Protein AF-A0A2V7R0U8-F1 (afdb_monomer_lite)

Structure (mmCIF, N/CA/C/O backbone):
data_AF-A0A2V7R0U8-F1
#
_entry.id   AF-A0A2V7R0U8-F1
#
loop_
_atom_site.group_PDB
_atom_site.id
_atom_site.type_symbol
_atom_site.label_atom_id
_atom_site.label_alt_id
_atom_site.label_comp_id
_atom_site.label_asym_id
_atom_site.label_entity_id
_atom_site.label_seq_id
_atom_site.pdbx_PDB_ins_code
_atom_site.Cartn_x
_atom_site.Cartn_y
_atom_site.Cartn_z
_atom_site.occupancy
_atom_site.B_iso_or_equiv
_atom_site.auth_seq_id
_atom_site.auth_comp_id
_atom_site.auth_asym_id
_atom_site.auth_atom_id
_atom_site.pdbx_PDB_model_num
ATOM 1 N N . MET A 1 1 ? -1.090 -19.327 8.241 1.00 30.98 1 MET A N 1
ATOM 2 C CA . MET A 1 1 ? 0.125 -18.702 7.674 1.00 30.98 1 MET A CA 1
ATOM 3 C C . MET A 1 1 ? 0.639 -19.449 6.446 1.00 30.98 1 MET A C 1
ATOM 5 O O . MET A 1 1 ? 0.535 -18.899 5.358 1.00 30.98 1 MET A O 1
ATOM 9 N N . THR A 1 2 ? 1.106 -20.697 6.571 1.00 25.14 2 THR A N 1
ATOM 10 C CA . THR A 1 2 ? 1.766 -21.456 5.482 1.00 25.14 2 THR A CA 1
ATOM 11 C C . THR A 1 2 ? 0.958 -21.536 4.181 1.00 25.14 2 THR A C 1
ATOM 13 O O . THR A 1 2 ? 1.490 -21.231 3.120 1.00 25.14 2 THR A O 1
ATOM 16 N N . TYR A 1 3 ? -0.343 -21.845 4.249 1.00 29.59 3 TYR A N 1
ATOM 17 C CA . TYR A 1 3 ? -1.211 -21.906 3.062 1.00 29.59 3 TYR A CA 1
ATOM 18 C C . TYR A 1 3 ? -1.404 -20.553 2.361 1.00 29.59 3 TYR A C 1
ATOM 20 O O . TYR A 1 3 ? -1.444 -20.508 1.137 1.00 29.59 3 TYR A O 1
ATOM 28 N N . ALA A 1 4 ? -1.471 -19.443 3.104 1.00 37.00 4 ALA A N 1
ATOM 29 C CA . ALA A 1 4 ? -1.579 -18.108 2.512 1.00 37.00 4 ALA A CA 1
ATOM 30 C C . ALA A 1 4 ? -0.268 -17.692 1.821 1.00 37.00 4 ALA A C 1
ATOM 32 O O . ALA A 1 4 ? -0.299 -17.120 0.735 1.00 37.00 4 ALA A O 1
ATOM 33 N N . MET A 1 5 ? 0.882 -18.038 2.410 1.00 36.94 5 MET A N 1
ATOM 34 C CA . MET A 1 5 ? 2.198 -17.842 1.789 1.00 36.94 5 MET A CA 1
ATOM 35 C C . MET A 1 5 ? 2.388 -18.717 0.543 1.00 36.94 5 MET A C 1
ATOM 37 O O . MET A 1 5 ? 2.907 -18.226 -0.455 1.00 36.94 5 MET A O 1
ATOM 41 N N . LEU A 1 6 ? 1.919 -19.970 0.564 1.00 40.88 6 LEU A N 1
ATOM 42 C CA . LEU A 1 6 ? 1.892 -20.846 -0.611 1.00 40.88 6 LEU A CA 1
ATOM 43 C C . LEU A 1 6 ? 0.976 -20.291 -1.708 1.00 40.88 6 LEU A C 1
ATOM 45 O O . LEU A 1 6 ? 1.410 -20.182 -2.845 1.00 40.88 6 LEU A O 1
ATOM 49 N N . PHE A 1 7 ? -0.249 -19.877 -1.380 1.00 49.91 7 PHE A N 1
ATOM 50 C CA . PHE A 1 7 ? -1.201 -19.313 -2.343 1.00 49.91 7 PHE A CA 1
ATOM 51 C C . PHE A 1 7 ? -0.661 -18.035 -3.007 1.00 49.91 7 PHE A C 1
ATOM 53 O O . PHE A 1 7 ? -0.657 -17.927 -4.231 1.00 49.91 7 PHE A O 1
ATOM 60 N N . VAL A 1 8 ? -0.126 -17.100 -2.211 1.00 52.47 8 VAL A N 1
ATOM 61 C CA . VAL A 1 8 ? 0.510 -15.865 -2.701 1.00 52.47 8 VAL A CA 1
ATOM 62 C C . VAL A 1 8 ? 1.766 -16.172 -3.524 1.00 52.47 8 VAL A C 1
ATOM 64 O O . VAL A 1 8 ? 1.900 -15.672 -4.638 1.00 52.47 8 VAL A O 1
ATOM 67 N N . GLY A 1 9 ? 2.670 -17.017 -3.024 1.00 46.56 9 GLY A N 1
ATOM 68 C CA . GLY A 1 9 ? 3.905 -17.372 -3.725 1.00 46.56 9 GLY A CA 1
ATOM 69 C C . GLY A 1 9 ? 3.659 -18.123 -5.037 1.00 46.56 9 GLY A C 1
ATOM 70 O O . GLY A 1 9 ? 4.335 -17.866 -6.032 1.00 46.56 9 GLY A O 1
ATOM 71 N N . LEU A 1 10 ? 2.663 -19.009 -5.075 1.00 56.88 10 LEU A N 1
ATOM 72 C CA . LEU A 1 10 ? 2.336 -19.793 -6.260 1.00 56.88 10 LEU A CA 1
ATOM 73 C C . LEU A 1 10 ? 1.603 -18.940 -7.311 1.00 56.88 10 LEU A C 1
ATOM 75 O O . LEU A 1 10 ? 2.067 -18.824 -8.445 1.00 56.88 10 LEU A O 1
ATOM 79 N N . LEU A 1 11 ? 0.489 -18.300 -6.941 1.00 59.81 11 LEU A N 1
ATOM 80 C CA . LEU A 1 11 ? -0.387 -17.614 -7.900 1.00 59.81 11 LEU A CA 1
ATOM 81 C C . LEU A 1 11 ? 0.063 -16.196 -8.260 1.00 59.81 11 LEU A C 1
ATOM 83 O O . LEU A 1 11 ? -0.248 -15.744 -9.361 1.00 59.81 11 LEU A O 1
ATOM 87 N N . LEU A 1 12 ? 0.778 -15.492 -7.375 1.00 58.84 12 LEU A N 1
ATOM 88 C CA . LEU A 1 12 ? 1.190 -14.098 -7.607 1.00 58.84 12 LEU A CA 1
ATOM 89 C C . LEU A 1 12 ? 2.675 -13.945 -7.955 1.00 58.84 12 LEU A C 1
ATOM 91 O O . LEU A 1 12 ? 3.080 -12.865 -8.374 1.00 58.84 12 LEU A O 1
ATOM 95 N N . VAL A 1 13 ? 3.483 -15.006 -7.823 1.00 58.72 13 VAL A N 1
ATOM 96 C CA . VAL A 1 13 ? 4.918 -14.969 -8.162 1.00 58.72 13 VAL A CA 1
ATOM 97 C C . VAL A 1 13 ? 5.318 -16.097 -9.115 1.00 58.72 13 VAL A C 1
ATOM 99 O O . VAL A 1 13 ? 5.877 -15.814 -10.172 1.00 58.72 13 VAL A O 1
ATOM 102 N N . PHE A 1 14 ? 5.029 -17.364 -8.799 1.00 62.75 14 PHE A N 1
ATOM 103 C CA . PHE A 1 14 ? 5.483 -18.501 -9.612 1.00 62.75 14 PHE A CA 1
ATOM 104 C C . PHE A 1 14 ? 4.810 -18.563 -10.992 1.00 62.75 14 PHE A C 1
ATOM 106 O O . PHE A 1 14 ? 5.511 -18.538 -12.005 1.00 62.75 14 PHE A O 1
ATOM 113 N N . PHE A 1 15 ? 3.474 -18.600 -11.054 1.00 68.25 15 PHE A N 1
ATOM 114 C CA . PHE A 1 15 ? 2.747 -18.657 -12.329 1.00 68.25 15 PHE A CA 1
ATOM 115 C C . PHE A 1 15 ? 2.983 -17.422 -13.220 1.00 68.25 15 PHE A C 1
ATOM 117 O O . PHE A 1 15 ? 3.365 -17.620 -14.375 1.00 68.25 15 PHE A O 1
ATOM 124 N N . PRO A 1 16 ? 2.885 -16.170 -12.720 1.00 64.44 16 PRO A N 1
ATOM 125 C CA . PRO A 1 16 ? 3.214 -14.979 -13.505 1.00 64.44 16 PRO A CA 1
ATOM 126 C C . PRO A 1 16 ? 4.628 -15.020 -14.083 1.00 64.44 16 PRO A C 1
ATOM 128 O O . PRO A 1 16 ? 4.816 -14.744 -15.265 1.00 64.44 16 PRO A O 1
ATOM 131 N N . ARG A 1 17 ? 5.623 -15.436 -13.285 1.00 65.12 17 ARG A N 1
ATOM 132 C CA . ARG A 1 17 ? 7.013 -15.555 -13.740 1.00 65.12 17 ARG A CA 1
ATOM 133 C C . ARG A 1 17 ? 7.178 -16.619 -14.823 1.00 65.12 17 ARG A C 1
ATOM 135 O O . ARG A 1 17 ? 7.917 -16.380 -15.772 1.00 65.12 17 ARG A O 1
ATOM 142 N N . ARG A 1 18 ? 6.494 -17.763 -14.707 1.00 70.38 18 ARG A N 1
ATOM 143 C CA . ARG A 1 18 ? 6.512 -18.812 -15.739 1.00 70.38 18 ARG A CA 1
ATOM 144 C C . ARG A 1 18 ? 5.882 -18.336 -17.045 1.00 70.38 18 ARG A C 1
ATOM 146 O O . ARG A 1 18 ? 6.502 -18.534 -18.081 1.00 70.38 18 ARG A O 1
ATOM 153 N N . ILE A 1 19 ? 4.740 -17.646 -16.986 1.00 69.56 19 ILE A N 1
ATOM 154 C CA . ILE A 1 19 ? 4.083 -17.044 -18.160 1.00 69.56 19 ILE A CA 1
ATOM 155 C C . ILE A 1 19 ? 5.013 -16.029 -18.838 1.00 69.56 19 ILE A C 1
ATOM 157 O O . ILE A 1 19 ? 5.171 -16.052 -20.059 1.00 69.56 19 ILE A O 1
ATOM 161 N N . LEU A 1 20 ? 5.676 -15.173 -18.054 1.00 66.50 20 LEU A N 1
ATOM 162 C CA . LEU A 1 20 ? 6.626 -14.188 -18.571 1.00 66.50 20 LEU A CA 1
ATOM 163 C C . LEU A 1 20 ? 7.820 -14.853 -19.273 1.00 66.50 20 LEU A C 1
ATOM 165 O O . LEU A 1 20 ? 8.160 -14.484 -20.393 1.00 66.50 20 LEU A O 1
ATOM 169 N N . GLN A 1 21 ? 8.401 -15.879 -18.642 1.00 66.81 21 GLN A N 1
ATOM 170 C CA . GLN A 1 21 ? 9.518 -16.655 -19.188 1.00 66.81 21 GLN A CA 1
ATOM 171 C C . GLN A 1 21 ? 9.137 -17.412 -20.468 1.00 66.81 21 GLN A C 1
ATOM 173 O O . GLN A 1 21 ? 9.918 -17.413 -21.414 1.00 66.81 21 GLN A O 1
ATOM 178 N N . SER A 1 22 ? 7.941 -18.007 -20.538 1.00 67.25 22 SER A N 1
ATOM 179 C CA . SER A 1 22 ? 7.459 -18.689 -21.750 1.00 67.25 22 SER A CA 1
ATOM 180 C C . SER A 1 22 ? 7.093 -17.739 -22.891 1.00 67.25 22 SER A C 1
ATOM 182 O O . SER A 1 22 ? 7.021 -18.171 -24.034 1.00 67.25 22 SER A O 1
ATOM 184 N N . SER A 1 23 ? 6.852 -16.458 -22.597 1.00 61.28 23 SER A N 1
ATOM 185 C CA . SER A 1 23 ? 6.443 -15.465 -23.600 1.00 61.28 23 SER A CA 1
ATOM 186 C C . SER A 1 23 ? 7.622 -14.738 -24.263 1.00 61.28 23 SER A C 1
ATOM 188 O O . SER A 1 23 ? 7.395 -13.874 -25.102 1.00 61.28 23 SER A O 1
ATOM 190 N N . GLY A 1 24 ? 8.869 -15.015 -23.857 1.00 58.47 24 GLY A N 1
ATOM 191 C CA . GLY A 1 24 ? 10.077 -14.416 -24.446 1.00 58.47 24 GLY A CA 1
ATOM 192 C C . GLY A 1 24 ? 10.230 -12.896 -24.274 1.00 58.47 24 GLY A C 1
ATOM 193 O O . GLY A 1 24 ? 11.133 -12.310 -24.865 1.00 58.47 24 GLY A O 1
A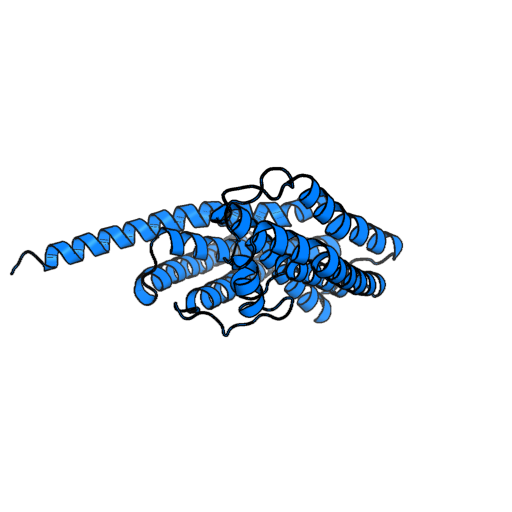TOM 194 N N . MET A 1 25 ? 9.367 -12.238 -23.491 1.00 61.16 25 MET A N 1
ATOM 195 C CA . MET A 1 25 ? 9.342 -10.776 -23.406 1.00 61.16 25 MET A CA 1
ATOM 196 C C . MET A 1 25 ? 10.471 -10.224 -22.538 1.00 61.16 25 MET A C 1
ATOM 198 O O . MET A 1 25 ? 10.615 -10.554 -21.358 1.00 61.16 25 MET A O 1
ATOM 202 N N . VAL A 1 26 ? 11.244 -9.330 -23.148 1.00 59.59 26 VAL A N 1
ATOM 203 C CA . VAL A 1 26 ? 12.288 -8.532 -22.506 1.00 59.59 26 VAL A CA 1
ATOM 204 C C . VAL A 1 26 ? 11.629 -7.306 -21.849 1.00 59.59 26 VAL A C 1
ATOM 206 O O . VAL A 1 26 ? 10.695 -6.750 -22.429 1.00 59.59 26 VAL A O 1
ATOM 209 N N . PRO A 1 27 ? 12.067 -6.864 -20.654 1.00 58.50 27 PRO A N 1
ATOM 210 C CA . PRO A 1 27 ? 11.583 -5.619 -20.055 1.00 58.50 27 PRO A CA 1
ATOM 211 C C . PRO A 1 27 ? 11.786 -4.430 -21.014 1.00 58.50 27 PRO A C 1
ATOM 213 O O . PRO A 1 27 ? 12.851 -4.348 -21.630 1.00 58.50 27 PRO A O 1
ATOM 216 N N . PRO A 1 28 ? 10.823 -3.498 -21.141 1.00 58.38 28 PRO A N 1
ATOM 217 C CA . PRO A 1 28 ? 10.948 -2.379 -22.068 1.00 58.38 28 PRO A CA 1
ATOM 218 C C . PRO A 1 28 ? 12.142 -1.487 -21.709 1.00 58.38 28 PRO A C 1
ATOM 220 O O . PRO A 1 28 ? 12.358 -1.126 -20.550 1.00 58.38 28 PRO A O 1
ATOM 223 N N . THR A 1 29 ? 12.922 -1.119 -22.726 1.00 55.09 29 THR A N 1
ATOM 224 C CA . THR A 1 29 ? 14.146 -0.310 -22.593 1.00 55.09 29 THR A CA 1
ATOM 225 C C . THR A 1 29 ? 13.870 1.172 -22.331 1.00 55.09 29 THR A C 1
ATOM 227 O O . THR A 1 29 ? 14.758 1.900 -21.892 1.00 55.09 29 THR A O 1
ATOM 230 N N . THR A 1 30 ? 12.642 1.627 -22.577 1.00 55.34 30 THR A N 1
ATOM 231 C CA . THR A 1 30 ? 12.155 2.982 -22.297 1.00 55.34 30 THR A CA 1
ATOM 232 C C . THR A 1 30 ? 10.827 2.906 -21.546 1.00 55.34 30 THR A C 1
ATOM 234 O O . THR A 1 30 ? 9.983 2.065 -21.837 1.00 55.34 30 THR A O 1
ATOM 237 N N . LEU A 1 31 ? 10.631 3.788 -20.562 1.00 60.59 31 LEU A N 1
ATOM 238 C CA . LEU A 1 31 ? 9.359 3.898 -19.845 1.00 60.59 31 LEU A CA 1
ATOM 239 C C . LEU A 1 31 ? 8.423 4.832 -20.613 1.00 60.59 31 LEU A C 1
ATOM 241 O O . LEU A 1 31 ? 8.539 6.054 -20.507 1.00 60.59 31 LEU A O 1
ATOM 245 N N . GLY A 1 32 ? 7.507 4.253 -21.383 1.00 72.06 32 GLY A N 1
ATOM 246 C CA . GLY A 1 32 ? 6.362 4.964 -21.928 1.00 72.06 32 GLY A CA 1
ATOM 247 C C . GLY A 1 32 ? 5.281 5.212 -20.871 1.00 72.06 32 GLY A C 1
ATOM 248 O O . GLY A 1 32 ? 5.401 4.874 -19.688 1.00 72.06 32 GLY A O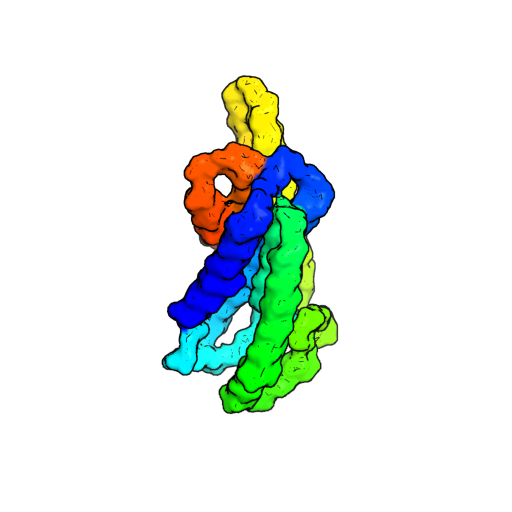 1
ATOM 249 N N . LEU A 1 33 ? 4.184 5.834 -21.309 1.00 71.31 33 LEU A N 1
ATOM 250 C CA . LEU A 1 33 ? 3.045 6.139 -20.441 1.00 71.31 33 LEU A CA 1
ATOM 251 C C . LEU A 1 33 ? 2.392 4.863 -19.877 1.00 71.31 33 LEU A C 1
ATOM 253 O O . LEU A 1 33 ? 1.946 4.858 -18.729 1.00 71.31 33 LEU A O 1
ATOM 257 N N . LEU A 1 34 ? 2.357 3.783 -20.664 1.00 70.81 34 LEU A N 1
ATOM 258 C CA . LEU A 1 34 ? 1.728 2.516 -20.290 1.00 70.81 34 LEU A CA 1
ATOM 259 C C . LEU A 1 34 ? 2.491 1.824 -19.153 1.00 70.81 34 LEU A C 1
ATOM 261 O O . LEU A 1 34 ? 1.884 1.359 -18.190 1.00 70.81 34 LEU A O 1
ATOM 265 N N . GLU A 1 35 ? 3.819 1.825 -19.233 1.00 70.44 35 GLU A N 1
ATOM 266 C CA . GLU A 1 35 ? 4.727 1.278 -18.234 1.00 70.44 35 GLU A CA 1
ATOM 267 C C . GLU A 1 35 ? 4.635 2.078 -16.934 1.00 70.44 35 GLU A C 1
ATOM 269 O O . GLU A 1 35 ? 4.515 1.491 -15.862 1.00 70.44 35 GLU A O 1
ATOM 274 N N . VAL A 1 36 ? 4.613 3.416 -17.010 1.00 64.88 36 VAL A N 1
ATOM 275 C CA . VAL A 1 36 ? 4.424 4.279 -15.831 1.00 64.88 36 VAL A CA 1
ATOM 276 C C . VAL A 1 36 ? 3.083 3.989 -15.149 1.00 64.88 36 VAL A C 1
ATOM 278 O O . VAL A 1 36 ? 3.048 3.814 -13.930 1.00 64.88 36 VAL A O 1
ATOM 281 N N . VAL A 1 37 ? 1.988 3.865 -15.905 1.00 70.38 37 VAL A N 1
ATOM 282 C CA . VAL A 1 37 ? 0.677 3.481 -15.350 1.00 70.38 37 VAL A CA 1
ATOM 283 C C . VAL A 1 37 ? 0.716 2.066 -14.759 1.00 70.38 37 VAL A C 1
ATOM 285 O O . VAL A 1 37 ? 0.191 1.853 -13.666 1.00 70.38 37 VAL A O 1
ATOM 288 N N . GLY A 1 38 ? 1.391 1.115 -15.409 1.00 68.50 38 GLY A N 1
ATOM 289 C CA . GLY A 1 38 ? 1.593 -0.241 -14.897 1.00 68.50 38 GLY A CA 1
ATOM 290 C C . GLY A 1 38 ? 2.348 -0.271 -13.563 1.00 68.50 38 GLY A C 1
ATOM 291 O O . GLY A 1 38 ? 1.921 -0.934 -12.617 1.00 68.50 38 GLY A O 1
ATOM 292 N N . VAL A 1 39 ? 3.414 0.524 -13.430 1.00 65.12 39 VAL A N 1
ATOM 293 C CA . VAL A 1 39 ? 4.146 0.715 -12.167 1.00 65.12 39 VAL A CA 1
ATOM 294 C C . VAL A 1 39 ? 3.250 1.330 -11.092 1.00 65.12 39 VAL A C 1
ATOM 296 O O . VAL A 1 39 ? 3.244 0.858 -9.953 1.00 65.12 39 VAL A O 1
ATOM 299 N N . LEU A 1 40 ? 2.452 2.345 -11.426 1.00 64.81 40 LEU A N 1
ATOM 300 C CA . LEU A 1 40 ? 1.525 2.980 -10.481 1.00 64.81 40 LEU A CA 1
ATOM 301 C C . LEU A 1 40 ? 0.409 2.024 -10.014 1.00 64.81 40 LEU A C 1
ATOM 303 O O . LEU A 1 40 ? 0.066 2.006 -8.832 1.00 64.81 40 LEU A O 1
ATOM 307 N N . LEU A 1 41 ? -0.113 1.170 -10.897 1.00 69.06 41 LEU A N 1
ATOM 308 C CA . LEU A 1 41 ? -1.095 0.141 -10.537 1.00 69.06 41 LEU A CA 1
ATOM 309 C C . LEU A 1 41 ? -0.473 -0.974 -9.687 1.00 69.06 41 LEU A C 1
ATOM 311 O O . LEU A 1 41 ? -1.039 -1.346 -8.656 1.00 69.06 41 LEU A O 1
ATOM 315 N N . GLY A 1 42 ? 0.718 -1.454 -10.057 1.00 67.50 42 GLY A N 1
ATOM 316 C CA . GLY A 1 42 ? 1.439 -2.475 -9.299 1.00 67.50 42 GLY A CA 1
ATOM 317 C C . GLY A 1 42 ? 1.821 -2.005 -7.891 1.00 67.50 42 GLY A C 1
ATOM 318 O O . GLY A 1 42 ? 1.642 -2.737 -6.912 1.00 67.50 42 GLY A O 1
ATOM 319 N N . THR A 1 43 ? 2.271 -0.751 -7.768 1.00 63.25 43 THR A N 1
ATOM 320 C CA . THR A 1 43 ? 2.576 -0.120 -6.473 1.00 63.25 43 THR A CA 1
ATOM 321 C C . THR A 1 43 ? 1.333 0.049 -5.604 1.00 63.25 43 THR A C 1
ATOM 323 O O . THR A 1 43 ? 1.350 -0.344 -4.436 1.00 63.25 43 THR A O 1
ATOM 326 N N . ALA A 1 44 ? 0.231 0.559 -6.161 1.00 63.56 44 ALA A N 1
ATOM 327 C CA . ALA A 1 44 ? -1.035 0.675 -5.442 1.00 63.56 44 ALA A CA 1
ATOM 328 C C . ALA A 1 44 ? -1.564 -0.696 -4.978 1.00 63.56 44 ALA A C 1
ATOM 330 O O . ALA A 1 44 ? -2.007 -0.839 -3.836 1.00 63.56 44 ALA A O 1
ATOM 331 N N . GLY A 1 45 ? -1.471 -1.715 -5.837 1.00 69.06 45 GLY A N 1
ATOM 332 C CA . GLY A 1 45 ? -1.946 -3.068 -5.561 1.00 69.06 45 GLY A CA 1
ATOM 333 C C . GLY A 1 45 ? -1.228 -3.744 -4.395 1.00 69.06 45 GLY A C 1
ATOM 334 O O . GLY A 1 45 ? -1.862 -4.193 -3.436 1.00 69.06 45 GLY A O 1
ATOM 335 N N . ALA A 1 46 ? 0.103 -3.770 -4.420 1.00 64.62 46 ALA A N 1
ATOM 336 C CA . ALA A 1 46 ? 0.867 -4.409 -3.353 1.00 64.62 46 ALA A CA 1
ATOM 337 C C . ALA A 1 46 ? 0.969 -3.553 -2.072 1.00 64.62 46 ALA A C 1
ATOM 339 O O . ALA A 1 46 ? 1.042 -4.120 -0.980 1.00 64.62 46 ALA A O 1
ATOM 340 N N . ALA A 1 47 ? 0.822 -2.223 -2.143 1.00 63.59 47 ALA A N 1
ATOM 341 C CA . ALA A 1 47 ? 0.597 -1.408 -0.945 1.00 63.59 47 ALA A CA 1
ATOM 342 C C . ALA A 1 47 ? -0.762 -1.704 -0.280 1.00 63.59 47 ALA A C 1
ATOM 344 O O . ALA A 1 47 ? -0.845 -1.805 0.947 1.00 63.59 47 ALA A O 1
ATOM 345 N N . LEU A 1 48 ? -1.823 -1.904 -1.073 1.00 65.62 48 LEU A N 1
ATOM 346 C CA . LEU A 1 48 ? -3.125 -2.351 -0.573 1.00 65.62 48 LEU A CA 1
ATOM 347 C C . LEU A 1 48 ? -3.023 -3.745 0.066 1.00 65.62 48 LEU A C 1
ATOM 349 O O . LEU A 1 48 ? -3.568 -3.954 1.152 1.00 65.62 48 LEU A O 1
ATOM 353 N N . ALA A 1 49 ? -2.279 -4.673 -0.544 1.00 67.31 49 ALA A N 1
ATOM 354 C CA . ALA A 1 49 ? -2.014 -5.993 0.029 1.00 67.31 49 ALA A CA 1
ATOM 355 C C . ALA A 1 49 ? -1.244 -5.905 1.363 1.00 67.31 49 ALA A C 1
ATOM 357 O O . ALA A 1 49 ? -1.663 -6.513 2.349 1.00 67.31 49 ALA A O 1
ATOM 358 N N . LEU A 1 50 ? -0.187 -5.086 1.442 1.00 63.09 50 LEU A N 1
ATOM 359 C CA . LEU A 1 50 ? 0.557 -4.841 2.681 1.00 63.09 50 LEU A CA 1
ATOM 360 C C . LEU A 1 50 ? -0.347 -4.252 3.775 1.00 63.09 50 LEU A C 1
ATOM 362 O O . LEU A 1 50 ? -0.320 -4.719 4.913 1.00 63.09 50 LEU A O 1
ATOM 366 N N . TRP A 1 51 ? -1.210 -3.287 3.442 1.00 64.44 51 TRP A N 1
ATOM 367 C CA . TRP A 1 51 ? -2.176 -2.733 4.394 1.00 64.44 51 TRP A CA 1
ATOM 368 C C . TRP A 1 51 ? -3.209 -3.780 4.846 1.00 64.44 51 TRP A C 1
ATOM 370 O O . TRP A 1 51 ? -3.565 -3.816 6.026 1.00 64.44 51 TRP A O 1
ATOM 380 N N . CYS A 1 52 ? -3.647 -4.686 3.967 1.00 67.25 52 CYS A N 1
ATOM 381 C CA . CYS A 1 52 ? -4.502 -5.816 4.345 1.00 67.25 52 CYS A CA 1
ATOM 382 C C . CYS A 1 52 ? -3.805 -6.755 5.343 1.00 67.25 52 CYS A C 1
ATOM 384 O O . CYS A 1 52 ? -4.396 -7.092 6.369 1.00 67.25 52 CYS A O 1
ATOM 386 N N . ILE A 1 53 ? -2.545 -7.123 5.082 1.00 64.75 53 ILE A N 1
ATOM 387 C CA . ILE A 1 53 ? -1.731 -7.981 5.957 1.00 64.75 53 ILE A CA 1
ATOM 388 C C . ILE A 1 53 ? -1.524 -7.312 7.322 1.00 64.75 53 ILE A C 1
ATOM 390 O O . ILE A 1 53 ? -1.816 -7.916 8.353 1.00 64.75 53 ILE A O 1
ATOM 394 N N . LEU A 1 54 ? -1.099 -6.045 7.343 1.00 59.69 54 LEU A N 1
ATOM 395 C CA . LEU A 1 54 ? -0.922 -5.276 8.579 1.00 59.69 54 LEU A CA 1
ATOM 396 C C . LEU A 1 54 ? -2.237 -5.131 9.355 1.00 59.69 54 LEU A C 1
ATOM 398 O O . LEU A 1 54 ? -2.232 -5.221 10.578 1.00 59.69 54 LEU A O 1
ATOM 402 N N . THR A 1 55 ? -3.371 -4.960 8.671 1.00 62.56 55 THR A N 1
ATOM 403 C CA . THR A 1 55 ? -4.690 -4.913 9.323 1.00 62.56 55 THR A CA 1
ATOM 404 C C . THR A 1 55 ? -5.013 -6.243 10.004 1.00 62.56 55 THR A C 1
ATOM 406 O O . THR A 1 55 ? -5.403 -6.242 11.170 1.00 62.56 55 THR A O 1
ATOM 409 N N . PHE A 1 56 ? -4.798 -7.377 9.329 1.00 63.53 56 PHE A N 1
ATOM 410 C CA . PHE A 1 56 ? -4.989 -8.699 9.931 1.00 63.53 56 PHE A CA 1
ATOM 411 C C . PHE A 1 56 ? -4.074 -8.927 11.141 1.00 63.53 56 PHE A C 1
ATOM 413 O O . PHE A 1 56 ? -4.560 -9.329 12.195 1.00 63.53 56 PHE A O 1
ATOM 420 N N . VAL A 1 57 ? -2.781 -8.606 11.031 1.00 58.16 57 VAL A N 1
ATOM 421 C CA . VAL A 1 57 ? -1.804 -8.787 12.121 1.00 58.16 57 VAL A CA 1
ATOM 422 C C . VAL A 1 57 ? -2.106 -7.881 13.323 1.00 58.16 57 VAL A C 1
ATOM 424 O O . VAL A 1 57 ? -2.080 -8.338 14.464 1.00 58.16 57 VAL A O 1
ATOM 427 N N . LEU A 1 58 ? -2.416 -6.600 13.093 1.00 54.34 58 LEU A N 1
ATOM 428 C CA . LEU A 1 58 ? -2.568 -5.602 14.161 1.00 54.34 58 LEU A CA 1
ATOM 429 C C . LEU A 1 58 ? -3.964 -5.583 14.804 1.00 54.34 58 LEU A C 1
ATOM 431 O O . LEU A 1 58 ? -4.089 -5.164 15.956 1.00 54.34 58 LEU A O 1
ATOM 435 N N . VAL A 1 59 ? -5.009 -5.999 14.078 1.00 57.72 59 VAL A N 1
ATOM 436 C CA . VAL A 1 59 ? -6.406 -5.971 14.555 1.00 57.72 59 VAL A CA 1
ATOM 437 C C . VAL A 1 59 ? -6.938 -7.370 14.874 1.00 57.72 59 VAL A C 1
ATOM 439 O O . VAL A 1 59 ? -7.715 -7.513 15.816 1.00 57.72 59 VAL A O 1
ATOM 442 N N . GLY A 1 60 ? -6.516 -8.403 14.137 1.00 52.06 60 GLY A N 1
ATOM 443 C CA . GLY A 1 60 ? -7.092 -9.750 14.222 1.00 52.06 60 GLY A CA 1
ATOM 444 C C . GLY A 1 60 ? -6.772 -10.525 15.503 1.00 52.06 60 GLY A C 1
ATOM 445 O O . GLY A 1 60 ? -7.566 -11.377 15.890 1.00 52.06 60 GLY A O 1
ATOM 446 N N . LYS A 1 61 ? -5.647 -10.229 16.179 1.00 46.03 61 LYS A N 1
ATOM 447 C CA . LYS A 1 61 ? -5.164 -10.959 17.377 1.00 46.03 61 LYS A CA 1
ATOM 448 C C . LYS A 1 61 ? -5.163 -12.500 17.217 1.00 46.03 61 LYS A C 1
ATOM 450 O O . LYS A 1 61 ? -5.433 -13.219 18.172 1.00 46.03 61 LYS A O 1
ATOM 455 N N . GLY A 1 62 ? -4.862 -12.983 16.013 1.00 44.25 62 GLY A N 1
ATOM 456 C CA . GLY A 1 62 ? -4.837 -14.395 15.614 1.00 44.25 62 GLY A CA 1
ATOM 457 C C . GLY A 1 62 ? -4.342 -14.508 14.169 1.00 44.25 62 GLY A C 1
ATOM 458 O O . GLY A 1 62 ? -4.326 -13.503 13.449 1.00 44.25 62 GLY A O 1
ATOM 459 N N . THR A 1 63 ? -3.882 -15.685 13.739 1.00 38.12 63 THR A N 1
ATOM 460 C CA . THR A 1 63 ? -3.267 -15.845 12.401 1.00 38.12 63 THR A CA 1
ATOM 461 C C . THR A 1 63 ? -4.223 -16.432 11.355 1.00 38.12 63 THR A C 1
ATOM 463 O O . THR A 1 63 ? -5.121 -17.188 11.702 1.00 38.12 63 THR A O 1
ATOM 466 N N . PRO A 1 64 ? -4.029 -16.157 10.045 1.00 39.56 64 PRO A N 1
ATOM 467 C CA . PRO A 1 64 ? -4.820 -16.761 8.970 1.00 39.56 64 PRO A CA 1
ATOM 468 C C . PRO A 1 64 ? -4.386 -18.219 8.740 1.00 39.56 64 PRO A C 1
ATOM 470 O O . PRO A 1 64 ? -3.674 -18.550 7.785 1.00 39.56 64 PRO A O 1
ATOM 473 N N . ALA A 1 65 ? -4.728 -19.094 9.680 1.00 35.53 65 ALA A N 1
ATOM 474 C CA . ALA A 1 65 ? -4.603 -20.541 9.590 1.00 35.53 65 ALA A CA 1
ATOM 475 C C . ALA A 1 65 ? -5.979 -21.168 9.886 1.00 35.53 65 ALA A C 1
ATOM 477 O O . ALA A 1 65 ? -6.661 -20.676 10.781 1.00 35.53 65 ALA A O 1
ATOM 478 N N . PRO A 1 66 ? -6.377 -22.267 9.214 1.00 41.47 66 PRO A N 1
ATOM 479 C CA . PRO A 1 66 ? -7.654 -22.947 9.484 1.00 41.47 66 PRO A CA 1
ATOM 480 C C . PRO A 1 66 ? -7.839 -23.455 10.927 1.00 41.47 66 PRO A C 1
ATOM 482 O O . PRO A 1 66 ? -8.928 -23.886 11.284 1.00 41.47 66 PRO A O 1
ATOM 485 N N . PHE A 1 67 ? -6.776 -23.421 11.736 1.00 43.06 67 PHE A N 1
ATOM 486 C CA . PHE A 1 67 ? -6.669 -24.055 13.051 1.00 43.06 67 PHE A CA 1
ATOM 487 C C . PHE A 1 67 ? -6.581 -23.051 14.219 1.00 43.06 67 PHE A C 1
ATOM 489 O O . PHE A 1 67 ? -6.446 -23.468 15.363 1.00 43.06 67 PHE A O 1
ATOM 496 N N . ASP A 1 68 ? -6.662 -21.743 13.948 1.00 38.53 68 ASP A N 1
ATOM 497 C CA . ASP A 1 68 ? -6.766 -20.682 14.966 1.00 38.53 68 ASP A CA 1
ATOM 498 C C . ASP A 1 68 ? -7.797 -19.632 14.501 1.00 38.53 68 ASP A C 1
ATOM 500 O O . ASP A 1 68 ? -7.432 -18.589 13.949 1.00 38.53 68 ASP A O 1
ATOM 504 N N . PRO A 1 69 ? -9.109 -19.937 14.593 1.00 39.88 69 PRO A N 1
ATOM 505 C CA . PRO A 1 69 ? -10.151 -19.082 14.036 1.00 39.88 69 PRO A CA 1
ATOM 506 C C . PRO A 1 69 ? -10.176 -17.710 14.737 1.00 39.88 69 PRO A C 1
ATOM 508 O O . PRO A 1 69 ? -10.266 -17.641 15.969 1.00 39.88 69 PRO A O 1
ATOM 511 N N . PRO A 1 70 ? -10.137 -16.590 13.986 1.00 39.69 70 PRO A N 1
ATOM 512 C CA . PRO A 1 70 ? -10.062 -15.263 14.582 1.00 39.69 70 PRO A CA 1
ATOM 513 C C . PRO A 1 70 ? -11.326 -14.964 15.392 1.00 39.69 70 PRO A C 1
ATOM 515 O O . PRO A 1 70 ? -12.430 -14.912 14.855 1.00 39.69 70 PRO A O 1
ATOM 518 N N . ARG A 1 71 ? -11.160 -14.695 16.694 1.00 49.00 71 ARG A N 1
ATOM 519 C CA . ARG A 1 71 ? -12.269 -14.487 17.650 1.00 49.00 71 ARG A CA 1
ATOM 520 C C . ARG A 1 71 ? -13.153 -13.255 17.366 1.00 49.00 71 ARG A C 1
ATOM 522 O O . ARG A 1 71 ? -14.065 -12.985 18.145 1.00 49.00 71 ARG A O 1
ATOM 529 N N . ARG A 1 72 ? -12.868 -12.467 16.318 1.00 53.69 72 ARG A N 1
ATOM 530 C CA . ARG A 1 72 ? -13.664 -11.316 15.847 1.00 53.69 72 ARG A CA 1
ATOM 531 C C . ARG A 1 72 ? -13.526 -11.138 14.333 1.00 53.69 72 ARG A C 1
ATOM 533 O O . ARG A 1 72 ? -12.422 -11.233 13.799 1.00 53.69 72 ARG A O 1
ATOM 540 N N . LEU A 1 73 ? -14.626 -10.781 13.672 1.00 60.94 73 LEU A N 1
ATOM 541 C CA . LEU A 1 73 ? -14.645 -10.378 12.265 1.00 60.94 73 LEU A CA 1
ATOM 542 C C . LEU A 1 73 ? -13.812 -9.095 12.054 1.00 60.94 73 LEU A C 1
ATOM 544 O O . LEU A 1 73 ? -14.039 -8.080 12.717 1.00 60.94 73 LEU A O 1
ATOM 548 N N . VAL A 1 74 ? -12.846 -9.119 11.129 1.00 59.91 74 VAL A N 1
ATOM 549 C CA . VAL A 1 74 ? -11.908 -8.001 10.902 1.00 59.91 74 VAL A CA 1
ATOM 550 C C . VAL A 1 74 ? -12.530 -6.932 9.992 1.00 59.91 74 VAL A C 1
ATOM 552 O O . VAL A 1 74 ? -12.230 -6.834 8.807 1.00 59.91 74 VAL A O 1
ATOM 555 N N . VAL A 1 75 ? -13.387 -6.080 10.562 1.00 65.00 75 VAL A N 1
ATOM 556 C CA . VAL A 1 75 ? -14.021 -4.937 9.867 1.00 65.00 75 VAL A CA 1
ATOM 557 C C . VAL A 1 75 ? -13.185 -3.657 10.045 1.00 65.00 75 VAL A C 1
ATOM 559 O O . VAL A 1 75 ? -13.638 -2.641 10.568 1.00 65.00 75 VAL A O 1
ATOM 562 N N . ALA A 1 76 ? -11.908 -3.711 9.660 1.00 63.28 76 ALA A N 1
ATOM 563 C CA . ALA A 1 76 ? -10.942 -2.625 9.864 1.00 63.28 76 ALA A CA 1
ATOM 564 C C . ALA A 1 76 ? -10.086 -2.355 8.616 1.00 63.28 76 ALA A C 1
ATOM 566 O O . ALA A 1 76 ? -10.091 -3.127 7.660 1.00 63.28 76 ALA A O 1
ATOM 567 N N . GLY A 1 77 ? -9.336 -1.245 8.610 1.00 67.88 77 GLY A N 1
ATOM 568 C CA . GLY A 1 77 ? -8.404 -0.930 7.520 1.00 67.88 77 GLY A CA 1
ATOM 569 C C . GLY A 1 77 ? -9.110 -0.851 6.154 1.00 67.88 77 GLY A C 1
ATOM 570 O O . GLY A 1 77 ? -10.094 -0.113 6.043 1.00 67.88 77 GLY A O 1
ATOM 571 N N . PRO A 1 78 ? -8.648 -1.582 5.122 1.00 70.44 78 PRO A N 1
ATOM 572 C CA . PRO A 1 78 ? -9.326 -1.666 3.824 1.00 70.44 78 PRO A CA 1
ATOM 573 C C . PRO A 1 78 ? -10.680 -2.399 3.856 1.00 70.44 78 PRO A C 1
ATOM 575 O O . PRO A 1 78 ? -11.579 -2.051 3.089 1.00 70.44 78 PRO A O 1
ATOM 578 N N . TYR A 1 79 ? -10.862 -3.358 4.774 1.00 73.56 79 TYR A N 1
ATOM 579 C CA . TYR A 1 79 ? -12.046 -4.232 4.846 1.00 73.56 79 TYR A CA 1
ATOM 580 C C . TYR A 1 79 ? -13.350 -3.489 5.177 1.00 73.56 79 TYR A C 1
ATOM 582 O O . TYR A 1 79 ? -14.436 -4.014 4.945 1.00 73.56 79 TYR A O 1
ATOM 590 N N . ARG A 1 80 ? -13.279 -2.247 5.674 1.00 71.06 80 ARG A N 1
ATOM 591 C CA . ARG A 1 80 ? -14.463 -1.389 5.889 1.00 71.06 80 ARG A CA 1
ATOM 592 C C . ARG A 1 80 ? -15.072 -0.825 4.599 1.00 71.06 80 ARG A C 1
ATOM 594 O O . ARG A 1 80 ? -16.199 -0.351 4.632 1.00 71.06 80 ARG A O 1
ATOM 601 N N . TYR A 1 81 ? -14.326 -0.821 3.491 1.00 69.38 81 TYR A N 1
ATOM 602 C CA . TYR A 1 81 ? -14.765 -0.229 2.219 1.00 69.38 81 TYR A CA 1
ATOM 603 C C . TYR A 1 81 ? -15.198 -1.279 1.202 1.00 69.38 81 TYR A C 1
ATOM 605 O O . TYR A 1 81 ? -16.135 -1.062 0.437 1.00 69.38 81 TYR A O 1
ATOM 613 N N . VAL A 1 82 ? -14.514 -2.418 1.188 1.00 80.50 82 VAL A N 1
ATOM 614 C CA . VAL A 1 82 ? -14.769 -3.548 0.298 1.00 80.50 82 VAL A CA 1
ATOM 615 C C . VAL A 1 82 ? -14.445 -4.828 1.057 1.00 80.50 82 VAL A C 1
ATOM 617 O O . VAL A 1 82 ? -13.539 -4.819 1.887 1.00 80.50 82 VAL A O 1
ATOM 620 N N . ARG A 1 83 ? -15.175 -5.919 0.808 1.00 86.00 83 ARG A N 1
ATOM 621 C CA . ARG A 1 83 ? -14.976 -7.175 1.554 1.00 86.00 83 ARG A CA 1
ATOM 622 C C . ARG A 1 83 ? -13.718 -7.942 1.137 1.00 86.00 83 ARG A C 1
ATOM 624 O O . ARG A 1 83 ? -13.132 -8.623 1.965 1.00 86.00 83 ARG A O 1
ATOM 631 N N . ASN A 1 84 ? -13.261 -7.755 -0.106 1.00 85.44 84 ASN A N 1
ATOM 632 C CA . ASN A 1 84 ? -12.157 -8.511 -0.717 1.00 85.44 84 ASN A CA 1
ATOM 633 C C . ASN A 1 84 ? -10.947 -7.644 -1.163 1.00 85.44 84 ASN A C 1
ATOM 635 O O . ASN A 1 84 ? -10.459 -7.795 -2.286 1.00 85.44 84 ASN A O 1
ATOM 639 N N . PRO A 1 85 ? -10.428 -6.721 -0.325 1.00 80.62 85 PRO A N 1
ATOM 640 C CA . PRO A 1 85 ? -9.392 -5.758 -0.712 1.00 80.62 85 PRO A CA 1
ATOM 641 C C . PRO A 1 85 ? -8.046 -6.414 -1.048 1.00 80.62 85 PRO A C 1
ATOM 643 O O . PRO A 1 85 ? -7.316 -5.902 -1.891 1.00 80.62 85 PRO A O 1
ATOM 646 N N . MET A 1 86 ? -7.719 -7.556 -0.433 1.00 78.75 86 MET A N 1
ATOM 647 C CA . MET A 1 86 ? -6.464 -8.269 -0.692 1.00 78.75 86 MET A CA 1
ATOM 648 C C . MET A 1 86 ? -6.414 -8.849 -2.112 1.00 78.75 86 MET A C 1
ATOM 650 O O . MET A 1 86 ? -5.406 -8.696 -2.797 1.00 78.75 86 MET A O 1
ATOM 654 N N . TYR A 1 87 ? -7.516 -9.442 -2.585 1.00 84.00 87 TYR A N 1
ATOM 655 C CA . TYR A 1 87 ? -7.639 -9.945 -3.956 1.00 84.00 87 TYR A CA 1
ATOM 656 C C . TYR A 1 87 ? -7.610 -8.806 -4.989 1.00 84.00 87 TYR A C 1
ATOM 658 O O . TYR A 1 87 ? -7.006 -8.953 -6.047 1.00 84.00 87 TYR A O 1
ATOM 666 N N . ILE A 1 88 ? -8.188 -7.642 -4.661 1.00 81.88 88 ILE A N 1
ATOM 667 C CA . ILE A 1 88 ? -8.087 -6.427 -5.489 1.00 81.88 88 ILE A CA 1
ATOM 668 C C . ILE A 1 88 ? -6.631 -5.950 -5.564 1.00 81.88 88 ILE A C 1
ATOM 670 O O . ILE A 1 88 ? -6.139 -5.669 -6.653 1.00 81.88 88 ILE A O 1
ATOM 674 N N . GLY A 1 89 ? -5.915 -5.915 -4.435 1.00 77.50 89 GLY A N 1
ATOM 675 C CA . GLY A 1 89 ? -4.491 -5.571 -4.400 1.00 77.50 89 GLY A CA 1
ATOM 676 C C . GLY A 1 89 ? -3.625 -6.521 -5.233 1.00 77.50 89 GLY A C 1
ATOM 677 O O . GLY A 1 89 ? -2.772 -6.076 -5.998 1.00 77.50 89 GLY A O 1
ATOM 678 N N . ALA A 1 90 ? -3.901 -7.823 -5.154 1.00 77.31 90 ALA A N 1
ATOM 679 C CA . ALA A 1 90 ? -3.258 -8.843 -5.976 1.00 77.31 90 ALA A CA 1
ATOM 680 C C . ALA A 1 90 ? -3.548 -8.664 -7.480 1.00 77.31 90 ALA A C 1
ATOM 682 O O . ALA A 1 90 ? -2.619 -8.676 -8.285 1.00 77.31 90 ALA A O 1
ATOM 683 N N . GLY A 1 91 ? -4.810 -8.431 -7.855 1.00 85.00 91 GLY A N 1
ATOM 684 C CA . GLY A 1 91 ? -5.212 -8.178 -9.242 1.00 85.00 91 GLY A CA 1
ATOM 685 C C . GLY A 1 91 ? -4.577 -6.913 -9.826 1.00 85.00 91 GLY A C 1
ATOM 686 O O . GLY A 1 91 ? -4.080 -6.947 -10.946 1.00 85.00 91 GLY A O 1
ATOM 687 N N . LEU A 1 92 ? -4.509 -5.825 -9.049 1.00 80.75 92 LEU A N 1
ATOM 688 C CA . LEU A 1 92 ? -3.792 -4.595 -9.415 1.00 80.75 92 LEU A CA 1
ATOM 689 C C . LEU A 1 92 ? -2.281 -4.831 -9.576 1.00 80.75 92 LEU A C 1
ATOM 691 O O . LEU A 1 92 ? -1.677 -4.303 -10.506 1.00 80.75 92 LEU A O 1
ATOM 695 N N . GLY A 1 93 ? -1.684 -5.665 -8.717 1.00 77.31 93 GLY A N 1
ATOM 696 C CA . GLY A 1 93 ? -0.297 -6.122 -8.837 1.00 77.31 93 GLY A CA 1
ATOM 697 C C . GLY A 1 93 ? -0.024 -6.834 -10.164 1.00 77.31 93 GLY A C 1
ATOM 698 O O . GLY A 1 93 ? 0.895 -6.462 -10.894 1.00 77.31 93 GLY A O 1
ATOM 699 N N . LEU A 1 94 ? -0.856 -7.825 -10.499 1.00 80.50 94 LEU A N 1
ATOM 700 C CA . LEU A 1 94 ? -0.739 -8.589 -11.742 1.00 80.50 94 LEU A CA 1
ATOM 701 C C . LEU A 1 94 ? -1.041 -7.739 -12.988 1.00 80.50 94 LEU A C 1
ATOM 703 O O . LEU A 1 94 ? -0.336 -7.864 -13.985 1.00 80.50 94 LEU A O 1
ATOM 707 N N . ALA A 1 9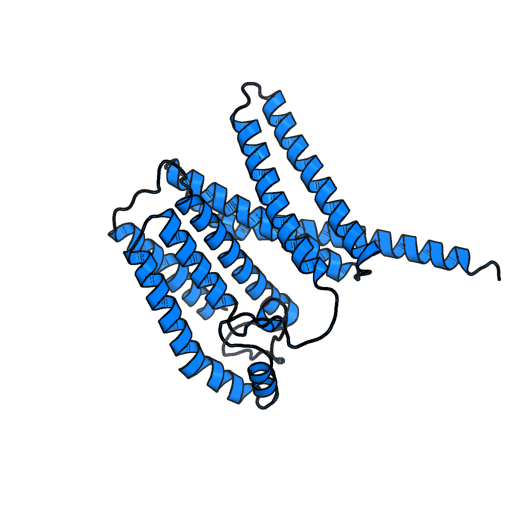5 ? -2.045 -6.857 -12.936 1.00 82.56 95 ALA A N 1
ATOM 708 C CA . ALA A 1 95 ? -2.378 -5.944 -14.032 1.00 82.56 95 ALA A CA 1
ATOM 709 C C . ALA A 1 95 ? -1.252 -4.935 -14.283 1.00 82.56 95 ALA A C 1
ATOM 711 O O . ALA A 1 95 ? -0.860 -4.718 -15.427 1.00 82.56 95 ALA A O 1
ATOM 712 N N . GLY A 1 96 ? -0.675 -4.384 -13.211 1.00 79.25 96 GLY A N 1
ATOM 713 C CA . GLY A 1 96 ? 0.498 -3.524 -13.292 1.00 79.25 96 GLY A CA 1
ATOM 714 C C . GLY A 1 96 ? 1.679 -4.220 -13.966 1.00 79.25 96 GLY A C 1
ATOM 715 O O . GLY A 1 96 ? 2.274 -3.665 -14.887 1.00 79.25 96 GLY A O 1
ATOM 716 N N . ALA A 1 97 ? 1.963 -5.471 -13.588 1.00 73.06 97 ALA A N 1
ATOM 717 C CA . ALA A 1 97 ? 2.976 -6.286 -14.256 1.00 73.06 97 ALA A CA 1
ATOM 718 C C . ALA A 1 97 ? 2.634 -6.551 -15.736 1.00 73.06 97 ALA A C 1
ATOM 720 O O . ALA A 1 97 ? 3.494 -6.372 -16.594 1.00 73.06 97 ALA A O 1
ATOM 721 N N . ALA A 1 98 ? 1.389 -6.914 -16.063 1.00 82.69 98 ALA A N 1
ATOM 722 C CA . ALA A 1 98 ? 0.959 -7.130 -17.447 1.00 82.69 98 ALA A CA 1
ATOM 723 C C . ALA A 1 98 ? 1.182 -5.889 -18.326 1.00 82.69 98 ALA A C 1
ATOM 725 O O . ALA A 1 98 ? 1.649 -6.025 -19.453 1.00 82.69 98 ALA A O 1
ATOM 726 N N . MET A 1 99 ? 0.925 -4.689 -17.795 1.00 79.25 99 MET A N 1
ATOM 727 C CA . MET A 1 99 ? 1.157 -3.421 -18.494 1.00 79.25 99 MET A CA 1
ATOM 728 C C . MET A 1 99 ? 2.647 -3.080 -18.630 1.00 79.25 99 MET A C 1
ATOM 730 O O . MET A 1 99 ? 3.068 -2.700 -19.715 1.00 79.25 99 MET A O 1
ATOM 734 N N . VAL A 1 100 ? 3.461 -3.271 -17.580 1.00 71.62 100 VAL A N 1
ATOM 735 C CA . VAL A 1 100 ? 4.925 -3.049 -17.641 1.00 71.62 100 VAL A CA 1
ATOM 736 C C . VAL A 1 100 ? 5.617 -3.989 -18.633 1.00 71.62 100 VAL A C 1
ATOM 738 O O . VAL A 1 100 ? 6.618 -3.608 -19.227 1.00 71.62 100 VAL A O 1
ATOM 741 N N . TYR A 1 101 ? 5.105 -5.206 -18.824 1.00 73.75 101 TYR A N 1
ATOM 742 C CA . TYR A 1 101 ? 5.678 -6.183 -19.754 1.00 73.75 101 TYR A CA 1
ATOM 743 C C . TYR A 1 101 ? 4.940 -6.284 -21.099 1.00 73.75 101 TYR A C 1
ATOM 745 O O . TYR A 1 101 ? 5.237 -7.197 -21.861 1.00 73.75 101 TYR A O 1
ATOM 753 N N . GLY A 1 102 ? 3.956 -5.420 -21.391 1.00 79.44 102 GLY A N 1
ATOM 754 C CA . GLY A 1 102 ? 3.167 -5.480 -22.637 1.00 79.44 102 GLY A CA 1
ATOM 755 C C . GLY A 1 102 ? 2.428 -6.813 -22.868 1.00 79.44 102 GLY A C 1
ATOM 756 O O . GLY A 1 102 ? 2.137 -7.191 -24.000 1.00 79.44 102 GLY A O 1
ATOM 757 N N . SER A 1 103 ? 2.156 -7.568 -21.803 1.00 79.19 103 SER A N 1
ATOM 758 C CA . SER A 1 103 ? 1.852 -8.998 -21.871 1.00 79.19 103 SER A CA 1
ATOM 759 C C . SER A 1 103 ? 0.350 -9.286 -21.932 1.00 79.19 103 SER A C 1
ATOM 761 O O . SER A 1 103 ? -0.319 -9.376 -20.900 1.00 79.19 103 SER A O 1
ATOM 763 N N . LEU A 1 104 ? -0.175 -9.530 -23.138 1.00 84.19 104 LEU A N 1
ATOM 764 C CA . LEU A 1 104 ? -1.538 -10.053 -23.321 1.00 84.19 104 LEU A CA 1
ATOM 765 C C . LEU A 1 104 ? -1.774 -11.395 -22.586 1.00 84.19 104 LEU A C 1
ATOM 767 O O . LEU A 1 104 ? -2.810 -11.513 -21.929 1.00 84.19 104 LEU A O 1
ATOM 771 N N . PRO A 1 105 ? -0.851 -12.383 -22.599 1.00 82.19 105 PRO A N 1
ATOM 772 C CA . PRO A 1 105 ? -1.025 -13.623 -21.836 1.00 82.19 105 PRO A CA 1
ATOM 773 C C . PRO A 1 105 ? -1.116 -13.396 -20.321 1.00 82.19 105 PRO A C 1
ATOM 775 O O . PRO A 1 105 ? -1.959 -14.002 -19.657 1.00 82.19 105 PRO A O 1
ATOM 778 N N . LEU A 1 106 ? -0.300 -12.492 -19.760 1.00 79.62 106 LEU A N 1
ATOM 779 C CA . LEU A 1 106 ? -0.385 -12.156 -18.338 1.00 79.62 106 LEU A CA 1
ATOM 780 C C . LEU A 1 106 ? -1.666 -11.374 -18.024 1.00 79.62 106 LEU A C 1
ATOM 782 O O . LEU A 1 106 ? -2.259 -11.615 -16.978 1.00 79.62 106 LEU A O 1
ATOM 786 N N . LEU A 1 107 ? -2.143 -10.512 -18.932 1.00 85.81 107 LEU A N 1
ATOM 787 C CA . LEU A 1 107 ? -3.438 -9.835 -18.801 1.00 85.81 107 LEU A CA 1
ATOM 788 C C . LEU A 1 107 ? -4.608 -10.836 -18.789 1.00 85.81 107 LEU A C 1
ATOM 790 O O . LEU A 1 107 ? -5.498 -10.735 -17.944 1.00 85.81 107 LEU A O 1
ATOM 794 N N . GLY A 1 108 ? -4.565 -11.858 -19.651 1.00 87.94 108 GLY A N 1
ATOM 795 C CA . GLY A 1 108 ? -5.500 -12.987 -19.620 1.00 87.94 108 GLY A CA 1
ATOM 796 C C . GLY A 1 108 ? -5.449 -13.755 -18.293 1.00 87.94 108 GLY A C 1
ATOM 797 O O . GLY A 1 108 ? -6.490 -14.069 -17.714 1.00 87.94 108 GLY A O 1
ATOM 798 N N . TYR A 1 109 ? -4.247 -13.970 -17.748 1.00 83.44 109 TYR A N 1
ATOM 799 C CA . TYR A 1 109 ? -4.067 -14.553 -16.416 1.00 83.44 109 TYR A CA 1
ATOM 800 C C . TYR A 1 109 ? -4.624 -13.665 -15.288 1.00 83.44 109 TYR A C 1
ATOM 802 O O . TYR A 1 109 ? -5.167 -14.204 -14.326 1.00 83.44 109 TYR A O 1
ATOM 810 N N . VAL A 1 110 ? -4.589 -12.327 -15.400 1.00 87.56 110 VAL A N 1
ATOM 811 C CA . VAL A 1 110 ? -5.291 -11.434 -14.450 1.00 87.56 110 VAL A CA 1
ATOM 812 C C . VAL A 1 110 ? -6.795 -11.693 -14.473 1.00 87.56 110 VAL A C 1
ATOM 814 O O . VAL A 1 110 ? -7.408 -11.823 -13.414 1.00 87.56 110 VAL A O 1
ATOM 817 N N . GLY A 1 111 ? -7.386 -11.810 -15.667 1.00 90.00 111 GLY A N 1
ATOM 818 C CA . GLY A 1 111 ? -8.800 -12.153 -15.829 1.00 90.00 111 GLY A CA 1
ATOM 819 C C . GLY A 1 111 ? -9.143 -13.492 -15.172 1.00 90.00 111 GLY A C 1
ATOM 820 O O . GLY A 1 111 ? -10.057 -13.560 -14.349 1.00 90.00 111 GLY A O 1
ATOM 821 N N . LEU A 1 112 ? -8.356 -14.535 -15.457 1.00 88.56 112 LEU A N 1
ATOM 822 C CA . LEU A 1 112 ? -8.509 -15.860 -14.849 1.00 88.56 112 LEU A CA 1
ATOM 823 C C . LEU A 1 112 ? -8.363 -15.822 -13.319 1.00 88.56 112 LEU A C 1
ATOM 825 O O . LEU A 1 112 ? -9.177 -16.414 -12.614 1.00 88.56 112 LEU A O 1
ATOM 829 N N . PHE A 1 113 ? -7.371 -15.097 -12.795 1.00 87.25 113 PHE A N 1
ATOM 830 C CA . PHE A 1 113 ? -7.163 -14.923 -11.356 1.00 87.25 113 PHE A CA 1
ATOM 831 C C . PHE A 1 113 ? -8.361 -14.240 -10.685 1.00 87.25 113 PHE A C 1
ATOM 833 O O . PHE A 1 113 ? -8.821 -14.702 -9.642 1.00 87.25 113 PHE A O 1
ATOM 840 N N . LEU A 1 114 ? -8.902 -13.171 -11.280 1.00 88.69 114 LEU A N 1
ATOM 841 C CA . LEU A 1 114 ? -10.068 -12.465 -10.741 1.00 88.69 114 LEU A CA 1
ATOM 842 C C . LEU A 1 114 ? -11.339 -13.327 -10.786 1.00 88.69 114 LEU A C 1
ATOM 844 O O . LEU A 1 114 ? -12.124 -13.293 -9.837 1.00 88.69 114 LEU A O 1
ATOM 848 N N . LEU A 1 115 ? -11.525 -14.135 -11.834 1.00 90.88 115 LEU A N 1
ATOM 849 C CA . LEU A 1 115 ? -12.621 -15.107 -11.926 1.00 90.88 115 LEU A CA 1
ATOM 850 C C . LEU A 1 115 ? -12.485 -16.217 -10.873 1.00 90.88 115 LEU A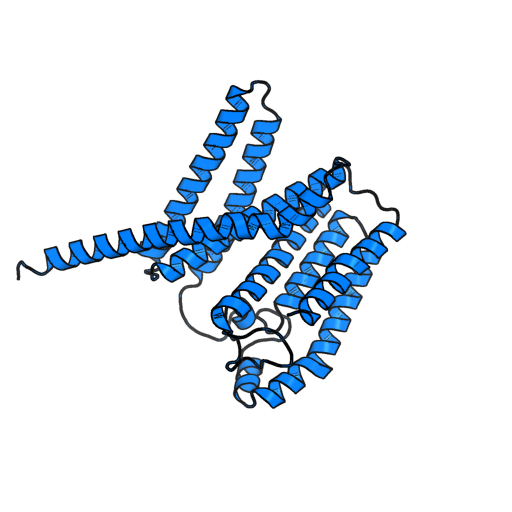 C 1
ATOM 852 O O . LEU A 1 115 ? -13.448 -16.505 -10.162 1.00 90.88 115 LEU A O 1
ATOM 856 N N . ALA A 1 116 ? -11.290 -16.791 -10.713 1.00 85.12 116 ALA A N 1
ATOM 857 C CA . ALA A 1 116 ? -11.011 -17.810 -9.703 1.00 85.12 116 ALA A CA 1
ATOM 858 C C . ALA A 1 116 ? -11.190 -17.265 -8.275 1.00 85.12 116 ALA A C 1
ATOM 860 O O . ALA A 1 116 ? -11.816 -17.917 -7.439 1.00 85.12 116 ALA A O 1
ATOM 861 N N . ALA A 1 117 ? -10.721 -16.041 -8.006 1.00 83.12 117 ALA A N 1
ATOM 862 C CA . ALA A 1 117 ? -10.955 -15.347 -6.743 1.00 83.12 117 ALA A CA 1
ATOM 863 C C . ALA A 1 117 ? -12.453 -15.083 -6.508 1.00 83.12 117 ALA A C 1
ATOM 865 O O . ALA A 1 117 ? -12.933 -15.269 -5.392 1.00 83.12 117 ALA A O 1
ATOM 866 N N . HIS A 1 118 ? -13.220 -14.716 -7.543 1.00 88.25 118 HIS A N 1
ATOM 867 C CA . HIS A 1 118 ? -14.673 -14.571 -7.427 1.00 88.25 118 HIS A CA 1
ATOM 868 C C . HIS A 1 118 ? -15.352 -15.894 -7.066 1.00 88.25 118 HIS A C 1
ATOM 870 O O . HIS A 1 118 ? -16.144 -15.929 -6.123 1.00 88.25 118 HIS A O 1
ATOM 876 N N . ALA A 1 119 ? -15.030 -16.974 -7.781 1.00 85.31 119 ALA A N 1
ATOM 877 C CA . ALA A 1 119 ? -15.581 -18.298 -7.522 1.00 85.31 119 ALA A CA 1
ATOM 878 C C . ALA A 1 119 ? -15.245 -18.775 -6.100 1.00 85.31 119 ALA A C 1
ATOM 880 O O . ALA A 1 119 ? -16.143 -19.173 -5.364 1.00 85.31 119 ALA A O 1
ATOM 881 N N . PHE A 1 120 ? -13.985 -18.652 -5.671 1.00 82.56 120 PHE A N 1
ATOM 882 C CA . PHE A 1 120 ? -13.556 -19.016 -4.319 1.00 82.56 120 PHE A CA 1
ATOM 883 C C . PHE A 1 120 ? -14.282 -18.206 -3.233 1.00 82.56 120 PHE A C 1
ATOM 885 O O . PHE A 1 120 ? -14.802 -18.778 -2.274 1.00 82.56 120 PHE A O 1
ATOM 892 N N . VAL A 1 121 ? -14.391 -16.883 -3.406 1.00 85.44 121 VAL A N 1
ATOM 893 C CA . VAL A 1 121 ? -15.104 -16.016 -2.458 1.00 85.44 121 VAL A CA 1
ATOM 894 C C . VAL A 1 121 ? -16.574 -16.422 -2.336 1.00 85.44 121 VAL A C 1
ATOM 896 O O . VAL A 1 121 ? -17.082 -16.533 -1.225 1.00 85.44 121 VAL A O 1
ATOM 899 N N . VAL A 1 122 ? -17.265 -16.676 -3.450 1.00 87.75 122 VAL A N 1
ATOM 900 C CA . VAL A 1 122 ? -18.707 -16.986 -3.442 1.00 87.75 122 VAL A CA 1
ATOM 901 C C . VAL A 1 122 ? -19.009 -18.406 -2.970 1.00 87.75 122 VAL A C 1
ATOM 903 O O . VAL A 1 122 ? -19.955 -18.599 -2.211 1.00 87.75 122 VAL A O 1
ATOM 906 N N . LEU A 1 123 ? -18.233 -19.394 -3.415 1.00 82.69 123 LEU A N 1
ATOM 907 C CA . LEU A 1 123 ? -18.513 -20.810 -3.168 1.00 82.69 123 LEU A CA 1
ATOM 908 C C . LEU A 1 123 ? -17.945 -21.308 -1.833 1.00 82.69 123 LEU A C 1
ATOM 910 O O . LEU A 1 123 ? -18.486 -22.251 -1.260 1.00 82.69 123 LEU A O 1
ATOM 914 N N . TYR A 1 124 ? -16.875 -20.685 -1.329 1.00 81.50 124 TYR A N 1
ATOM 915 C CA . TYR A 1 124 ? -16.165 -21.146 -0.137 1.00 81.50 124 TYR A CA 1
ATOM 916 C C . TYR A 1 124 ? -16.061 -20.075 0.953 1.00 81.50 124 TYR A C 1
ATOM 918 O O . TYR A 1 124 ? -16.473 -20.328 2.087 1.00 81.50 124 TYR A O 1
ATOM 926 N N . GLU A 1 125 ? -15.552 -18.878 0.644 1.00 81.31 125 GLU A N 1
ATOM 927 C CA . GLU A 1 125 ? -15.225 -17.884 1.678 1.00 81.31 125 GLU A CA 1
ATOM 928 C C . GLU A 1 125 ? -16.484 -17.297 2.345 1.00 81.31 125 GLU A C 1
ATOM 930 O O . GLU A 1 125 ? -16.615 -17.355 3.567 1.00 81.31 125 GLU A O 1
ATOM 935 N N . GLU A 1 126 ? -17.457 -16.803 1.569 1.00 86.88 126 GLU A N 1
ATOM 936 C CA . GLU A 1 126 ? -18.702 -16.231 2.103 1.00 86.88 126 GLU A CA 1
ATOM 937 C C . GLU A 1 126 ? -19.559 -17.258 2.872 1.00 86.88 126 GLU A C 1
ATOM 939 O O . GLU A 1 126 ? -19.979 -16.933 3.988 1.00 86.88 126 GLU A O 1
ATOM 944 N N . PRO A 1 127 ? -19.798 -18.495 2.381 1.00 86.00 127 PRO A N 1
ATOM 945 C CA . PRO A 1 127 ? -20.516 -19.515 3.146 1.00 86.00 127 PRO A CA 1
ATOM 946 C C . PRO A 1 127 ? -19.792 -19.902 4.439 1.00 86.00 127 PRO A C 1
ATOM 948 O O . PRO A 1 127 ? -20.432 -20.028 5.483 1.00 86.00 127 PRO A O 1
ATOM 951 N N . THR A 1 128 ? -18.462 -20.037 4.405 1.00 81.12 128 THR A N 1
ATOM 952 C CA . THR A 1 128 ? -17.661 -20.380 5.593 1.00 81.12 128 THR A CA 1
ATOM 953 C C . THR A 1 128 ? -17.707 -19.266 6.638 1.00 81.12 128 THR A C 1
ATOM 955 O O . THR A 1 128 ? -17.997 -19.530 7.803 1.00 81.12 128 THR A O 1
ATOM 958 N N . LEU A 1 129 ? -17.518 -18.006 6.233 1.00 81.81 129 LEU A N 1
ATOM 959 C CA . LEU A 1 129 ? -17.629 -16.852 7.132 1.00 81.81 129 LEU A CA 1
ATOM 960 C C . LEU A 1 129 ? -19.054 -16.679 7.683 1.00 81.81 129 LEU A C 1
ATOM 962 O O . LEU A 1 129 ? -19.213 -16.334 8.853 1.00 81.81 129 LEU A O 1
ATOM 966 N N . THR A 1 130 ? -20.086 -16.988 6.893 1.00 85.81 130 THR A N 1
ATOM 967 C CA . THR A 1 130 ? -21.486 -16.980 7.356 1.00 85.81 130 THR A CA 1
ATOM 968 C C . THR A 1 130 ? -21.737 -18.053 8.419 1.00 85.81 130 THR A C 1
ATOM 970 O O . THR A 1 130 ? -22.404 -17.771 9.412 1.00 85.81 130 THR A O 1
ATOM 973 N N . ARG A 1 131 ? -21.173 -19.261 8.262 1.00 83.31 131 ARG A N 1
ATOM 974 C CA . ARG A 1 131 ? -21.249 -20.334 9.273 1.00 83.31 131 ARG A CA 1
ATOM 975 C C . ARG A 1 131 ? -20.483 -19.992 10.556 1.00 83.31 131 ARG A C 1
ATOM 977 O O . ARG A 1 131 ? -20.950 -20.333 11.634 1.00 83.31 131 ARG A O 1
ATOM 984 N N . LEU A 1 132 ? -19.336 -19.316 10.450 1.00 79.00 132 LEU A N 1
ATOM 985 C CA . LEU A 1 132 ? -18.481 -18.972 11.596 1.00 79.00 132 LEU A CA 1
ATOM 986 C C . LEU A 1 132 ? -18.973 -17.758 12.404 1.00 79.00 132 LEU A C 1
ATOM 988 O O . LEU A 1 132 ? -18.818 -17.738 13.621 1.00 79.00 132 LEU A O 1
ATOM 992 N N . PHE A 1 133 ? -19.534 -16.738 11.744 1.00 79.50 133 PHE A N 1
ATOM 993 C CA . PHE A 1 133 ? -19.844 -15.440 12.368 1.00 79.50 133 PHE A CA 1
ATOM 994 C C . PHE A 1 133 ? -21.335 -15.051 12.329 1.00 79.50 133 PHE A C 1
ATOM 996 O O . PHE A 1 133 ? -21.713 -14.034 12.917 1.00 79.50 133 PHE A O 1
ATOM 1003 N N . GLY A 1 134 ? -22.190 -15.831 11.658 1.00 86.69 134 GLY A N 1
ATOM 1004 C CA . GLY A 1 134 ? -23.646 -15.655 11.667 1.00 86.69 134 GLY A CA 1
ATOM 1005 C C . GLY A 1 134 ? -24.100 -14.242 11.283 1.00 86.69 134 GLY A C 1
ATOM 1006 O O . GLY A 1 134 ? -23.646 -13.671 10.288 1.00 86.69 134 GLY A O 1
ATOM 1007 N N . GLU A 1 135 ? -24.987 -13.659 12.094 1.00 84.19 135 GLU A N 1
ATOM 1008 C CA . GLU A 1 135 ? -25.549 -12.318 11.864 1.00 84.19 135 GLU A CA 1
ATOM 1009 C C . GLU A 1 135 ? -24.495 -11.206 11.779 1.00 84.19 135 GLU A C 1
ATOM 1011 O O . GLU A 1 135 ? -24.676 -10.249 11.025 1.00 84.19 135 GLU A O 1
ATOM 1016 N N . GLN A 1 136 ? -23.357 -11.335 12.476 1.00 79.94 136 GLN A N 1
ATOM 1017 C CA . GLN A 1 136 ? -22.282 -10.336 12.393 1.00 79.94 136 GLN A CA 1
ATOM 1018 C C . GLN A 1 136 ? -21.727 -10.241 10.967 1.00 79.94 136 GLN A C 1
ATOM 1020 O O . GLN A 1 136 ? -21.425 -9.147 10.485 1.00 79.94 136 GLN A O 1
ATOM 1025 N N . TYR A 1 137 ? -21.635 -11.378 10.266 1.00 83.81 137 TYR A N 1
ATOM 1026 C CA . TYR A 1 137 ? -21.218 -11.392 8.869 1.00 83.81 137 TYR A CA 1
ATOM 1027 C C . TYR A 1 137 ? -22.316 -10.883 7.937 1.00 83.81 137 TYR A C 1
ATOM 1029 O O . TYR A 1 137 ? -22.014 -10.102 7.039 1.00 83.81 137 TYR A O 1
ATOM 1037 N N . ARG A 1 138 ? -23.589 -11.224 8.173 1.00 86.50 138 ARG A N 1
ATOM 1038 C CA . ARG A 1 138 ? -24.704 -10.720 7.347 1.00 86.50 138 ARG A CA 1
ATOM 1039 C C . ARG A 1 138 ? -24.831 -9.194 7.419 1.00 86.50 138 ARG A C 1
ATOM 1041 O O . ARG A 1 138 ? -24.931 -8.536 6.383 1.00 86.50 138 ARG A O 1
ATOM 1048 N N . ALA A 1 139 ? -24.715 -8.608 8.613 1.00 84.12 139 ALA A N 1
ATOM 1049 C CA . ALA A 1 139 ? -24.676 -7.155 8.800 1.00 84.12 139 ALA A CA 1
ATOM 1050 C C . ALA A 1 139 ? -23.481 -6.501 8.071 1.00 84.12 139 ALA A C 1
ATOM 1052 O O . ALA A 1 139 ? -23.603 -5.429 7.464 1.00 84.12 139 ALA A O 1
ATOM 1053 N N . TYR A 1 140 ? -22.325 -7.171 8.059 1.00 82.19 140 TYR A N 1
ATOM 1054 C CA . TYR A 1 140 ? -21.154 -6.750 7.289 1.00 82.19 140 TYR A CA 1
ATOM 1055 C C . TYR A 1 140 ? -21.354 -6.884 5.765 1.00 82.19 140 TYR A C 1
ATOM 1057 O O . TYR A 1 140 ? -20.950 -5.999 5.012 1.00 82.19 140 TYR A O 1
ATOM 1065 N N . GLN A 1 141 ? -22.037 -7.930 5.288 1.00 87.25 141 GLN A N 1
ATOM 1066 C CA . GLN A 1 141 ? -22.385 -8.102 3.872 1.00 87.25 141 GLN A CA 1
ATOM 1067 C C . GLN A 1 141 ? -23.380 -7.045 3.372 1.00 87.25 141 GLN A C 1
ATOM 1069 O O . GLN A 1 141 ? -23.264 -6.603 2.227 1.00 87.25 141 GLN A O 1
ATOM 1074 N N . ALA A 1 142 ? -24.331 -6.627 4.214 1.00 85.38 142 ALA A N 1
ATOM 1075 C CA . ALA A 1 142 ? -25.307 -5.584 3.894 1.00 85.38 142 ALA A CA 1
ATOM 1076 C C . ALA A 1 142 ? -24.666 -4.184 3.817 1.00 85.38 142 ALA A C 1
ATOM 1078 O O . ALA A 1 142 ? -24.973 -3.391 2.918 1.00 85.38 142 ALA A O 1
ATOM 1079 N N . SER A 1 143 ? -23.741 -3.887 4.735 1.00 79.38 143 SER A N 1
ATOM 1080 C CA . SER A 1 143 ? -23.022 -2.608 4.782 1.00 79.38 143 SER A CA 1
ATOM 1081 C C . SER A 1 143 ? -21.935 -2.506 3.707 1.00 79.38 143 SER A C 1
ATOM 1083 O O . SER A 1 143 ? -21.905 -1.516 2.969 1.00 79.38 143 SER A O 1
ATOM 1085 N N . VAL A 1 144 ? -21.095 -3.532 3.532 1.00 82.12 144 VAL A N 1
ATOM 1086 C CA . VAL A 1 144 ? -19.903 -3.489 2.669 1.00 82.12 144 VAL A CA 1
ATOM 1087 C C . VAL A 1 144 ? -20.061 -4.360 1.417 1.00 82.12 144 VAL A C 1
ATOM 1089 O O . VAL A 1 144 ? -20.435 -5.530 1.465 1.00 82.12 144 VAL A O 1
ATOM 1092 N N . ARG A 1 145 ? -19.744 -3.794 0.247 1.00 85.75 145 ARG A N 1
ATOM 1093 C CA . ARG A 1 145 ? -19.846 -4.474 -1.058 1.00 85.75 145 ARG A CA 1
ATOM 1094 C C . ARG A 1 145 ? -18.698 -5.476 -1.278 1.00 85.75 145 ARG A C 1
ATOM 1096 O O . ARG A 1 145 ? -17.598 -5.304 -0.757 1.00 85.75 145 ARG A O 1
ATOM 1103 N N . ARG A 1 146 ? -18.947 -6.514 -2.091 1.00 88.19 146 ARG A N 1
ATOM 1104 C CA . ARG A 1 146 ? -17.993 -7.613 -2.361 1.00 88.19 146 ARG A CA 1
ATOM 1105 C C . ARG A 1 146 ? -16.707 -7.142 -3.060 1.00 88.19 146 ARG A C 1
ATOM 1107 O O . ARG A 1 146 ? -15.628 -7.495 -2.598 1.00 88.19 146 ARG A O 1
ATOM 1114 N N . TRP A 1 147 ? -16.837 -6.345 -4.129 1.00 84.75 147 TRP A N 1
ATOM 1115 C CA . TRP A 1 147 ? -15.731 -5.956 -5.030 1.00 84.75 147 TRP A CA 1
ATOM 1116 C C . TRP A 1 147 ? -15.582 -4.448 -5.265 1.00 84.75 147 TRP A C 1
ATOM 1118 O O . TRP A 1 147 ? -14.469 -3.954 -5.405 1.00 84.75 147 TRP A O 1
ATOM 1128 N N . LEU A 1 148 ? -16.685 -3.697 -5.295 1.00 83.19 148 LEU A N 1
ATOM 1129 C CA . LEU A 1 148 ? -16.644 -2.244 -5.478 1.00 83.19 148 LEU A CA 1
ATOM 1130 C C . LEU A 1 148 ? -16.525 -1.547 -4.117 1.00 83.19 148 LEU A C 1
ATOM 1132 O O . LEU A 1 148 ? -17.334 -1.856 -3.241 1.00 83.19 148 LEU A O 1
ATOM 1136 N N . PRO A 1 149 ? -15.601 -0.591 -3.919 1.00 72.25 149 PRO A N 1
ATOM 1137 C CA . PRO A 1 149 ? -15.525 0.153 -2.670 1.00 72.25 149 PRO A CA 1
ATOM 1138 C C . PRO A 1 149 ? -16.812 0.955 -2.440 1.00 72.25 149 PRO A C 1
ATOM 1140 O O . PRO A 1 149 ? -17.280 1.693 -3.308 1.00 72.25 149 PRO A O 1
ATOM 1143 N N . ARG A 1 150 ? -17.399 0.810 -1.251 1.00 69.38 150 ARG A N 1
ATOM 1144 C CA . ARG A 1 150 ? -18.545 1.592 -0.789 1.00 69.38 150 ARG A CA 1
ATOM 1145 C C . ARG A 1 150 ? -18.058 2.608 0.236 1.00 69.38 150 ARG A C 1
ATOM 1147 O O . ARG A 1 150 ? -17.717 2.257 1.359 1.00 69.38 150 ARG A O 1
ATOM 1154 N N . PHE A 1 151 ? -18.065 3.880 -0.142 1.00 65.38 151 PHE A N 1
ATOM 1155 C CA . PHE A 1 151 ? -17.637 4.977 0.730 1.00 65.38 151 PHE A CA 1
ATOM 1156 C C . PHE A 1 151 ? -18.751 5.500 1.663 1.00 65.38 151 PHE A C 1
ATOM 1158 O O . PHE A 1 151 ? -18.543 6.505 2.332 1.00 65.38 151 PHE A O 1
ATOM 1165 N N . SER A 1 152 ? -19.926 4.852 1.697 1.00 56.56 152 SER A N 1
ATOM 1166 C CA . SER A 1 152 ? -21.191 5.468 2.138 1.00 56.56 152 SER A CA 1
ATOM 1167 C C . SER A 1 152 ? -21.941 4.780 3.294 1.00 56.56 152 SER A C 1
ATOM 1169 O O . SER A 1 152 ? -23.122 5.062 3.465 1.00 56.56 152 SER A O 1
ATOM 1171 N N . VAL A 1 153 ? -21.336 3.853 4.052 1.00 52.47 153 VAL A N 1
ATOM 1172 C CA . VAL A 1 153 ? -22.000 3.221 5.222 1.00 52.47 153 VAL A CA 1
ATOM 1173 C C . VAL A 1 153 ? -21.027 3.071 6.400 1.00 52.47 153 VAL A C 1
ATOM 1175 O O . VAL A 1 153 ? -20.511 1.987 6.648 1.00 52.47 153 VAL A O 1
ATOM 1178 N N . MET A 1 154 ? -20.745 4.191 7.077 1.00 50.81 154 MET A N 1
ATOM 1179 C CA . MET A 1 154 ? -20.456 4.347 8.520 1.00 50.81 154 MET A CA 1
ATOM 1180 C C . MET A 1 154 ? -19.879 5.752 8.773 1.00 50.81 154 MET A C 1
ATOM 1182 O O . MET A 1 154 ? -18.757 6.051 8.364 1.00 50.81 154 MET A O 1
ATOM 1186 N N . ASP A 1 155 ? -20.612 6.575 9.517 1.00 49.81 155 ASP A N 1
ATOM 1187 C CA . ASP A 1 155 ? -20.224 7.928 9.938 1.00 49.81 155 ASP A CA 1
ATOM 1188 C C . ASP A 1 155 ? -19.884 7.918 11.448 1.00 49.81 155 ASP A C 1
ATOM 1190 O O . ASP A 1 155 ? -20.646 7.356 12.226 1.00 49.81 155 ASP A O 1
ATOM 1194 N N . ARG A 1 156 ? -18.788 8.495 11.973 1.00 53.78 156 ARG A N 1
ATOM 1195 C CA . ARG A 1 156 ? -17.604 9.183 11.390 1.00 53.78 156 ARG A CA 1
ATOM 1196 C C . ARG A 1 156 ? -16.340 8.735 12.180 1.00 53.78 156 ARG A C 1
ATOM 1198 O O . ARG A 1 156 ? -16.493 8.156 13.255 1.00 53.78 156 ARG A O 1
ATOM 1205 N N . PRO A 1 157 ? -15.092 8.961 11.707 1.00 48.31 157 PRO A N 1
ATOM 1206 C CA . PRO A 1 157 ? -14.503 10.304 11.703 1.00 48.31 157 PRO A CA 1
ATOM 1207 C C . PRO A 1 157 ? -13.776 10.680 10.399 1.00 48.31 157 PRO A C 1
ATOM 1209 O O . PRO A 1 157 ? -13.507 9.851 9.532 1.00 48.31 157 PRO A O 1
ATOM 1212 N N . ASP A 1 158 ? -13.445 11.969 10.317 1.00 59.62 158 ASP A N 1
ATOM 1213 C CA . ASP A 1 158 ? -12.673 12.663 9.281 1.00 59.62 158 ASP A CA 1
ATOM 1214 C C . ASP A 1 158 ? -11.660 11.789 8.499 1.00 59.62 158 ASP A C 1
ATOM 1216 O O . ASP A 1 158 ? -10.603 11.420 9.011 1.00 59.62 158 ASP A O 1
ATOM 1220 N N . GLN A 1 159 ? -11.946 11.500 7.222 1.00 61.12 159 GLN A N 1
ATOM 1221 C CA . GLN A 1 159 ? -11.049 10.734 6.341 1.00 61.12 159 GLN A CA 1
ATOM 1222 C C . GLN A 1 159 ? -9.887 11.557 5.747 1.00 61.12 159 GLN A C 1
ATOM 1224 O O . GLN A 1 159 ? -9.134 11.032 4.921 1.00 61.12 159 GLN A O 1
ATOM 1229 N N . ARG A 1 160 ? -9.683 12.822 6.153 1.00 68.31 160 ARG A N 1
ATOM 1230 C CA . ARG A 1 160 ? -8.520 13.620 5.718 1.00 68.31 160 ARG A CA 1
ATOM 1231 C C . ARG A 1 160 ? -7.190 12.933 6.029 1.00 68.31 160 ARG A C 1
ATOM 1233 O O . ARG A 1 160 ? -6.262 13.109 5.250 1.00 68.31 160 ARG A O 1
ATOM 1240 N N . TRP A 1 161 ? -7.102 12.096 7.071 1.00 69.94 161 TRP A N 1
ATOM 1241 C CA . TRP A 1 161 ? -5.894 11.299 7.337 1.00 69.94 161 TRP A CA 1
ATOM 1242 C C . TRP A 1 161 ? -5.562 10.326 6.199 1.00 69.94 161 TRP A C 1
ATOM 1244 O O . TRP A 1 161 ? -4.401 10.205 5.835 1.00 69.94 161 TRP A O 1
ATOM 1254 N N . LEU A 1 162 ? -6.555 9.672 5.583 1.00 66.38 162 LEU A N 1
ATOM 1255 C CA . LEU A 1 162 ? -6.303 8.733 4.484 1.00 66.38 162 LEU A CA 1
ATOM 1256 C C . LEU A 1 162 ? -5.848 9.481 3.228 1.00 66.38 162 LEU A C 1
ATOM 1258 O O . LEU A 1 162 ? -4.912 9.053 2.558 1.00 66.38 162 LEU A O 1
ATOM 1262 N N . ARG A 1 163 ? -6.464 10.637 2.948 1.00 69.06 163 ARG A N 1
ATOM 1263 C CA . ARG A 1 163 ? -6.006 11.535 1.877 1.00 69.06 163 ARG A CA 1
ATOM 1264 C C . ARG A 1 163 ? -4.578 12.014 2.142 1.00 69.06 163 ARG A C 1
ATOM 1266 O O . ARG A 1 163 ? -3.764 11.956 1.232 1.00 69.06 163 ARG A O 1
ATOM 1273 N N . ALA A 1 164 ? -4.256 12.405 3.375 1.00 76.31 164 ALA A N 1
ATOM 1274 C CA . ALA A 1 164 ? -2.906 12.800 3.770 1.00 76.31 164 ALA A CA 1
ATOM 1275 C C . ALA A 1 164 ? -1.896 11.652 3.607 1.00 76.31 164 ALA A C 1
ATOM 1277 O O . ALA A 1 164 ? -0.860 11.863 2.997 1.00 76.31 164 ALA A O 1
ATOM 1278 N N . VAL A 1 165 ? -2.213 10.427 4.045 1.00 74.06 165 VAL A N 1
ATOM 1279 C CA . VAL A 1 165 ? -1.341 9.246 3.876 1.00 74.06 165 VAL A CA 1
ATOM 1280 C C . VAL A 1 165 ? -1.065 8.941 2.401 1.00 74.06 165 VAL A C 1
ATOM 1282 O O . VAL A 1 165 ? 0.080 8.671 2.043 1.00 74.06 165 VAL A O 1
ATOM 1285 N N . LEU A 1 166 ? -2.083 9.012 1.537 1.00 72.31 166 LEU A N 1
ATOM 1286 C CA . LEU A 1 166 ? -1.920 8.792 0.095 1.00 72.31 166 LEU A CA 1
ATOM 1287 C C . LEU A 1 166 ? -1.106 9.915 -0.565 1.00 72.31 166 LEU A C 1
ATOM 1289 O O . LEU A 1 166 ? -0.154 9.628 -1.285 1.00 72.31 166 LEU A O 1
ATOM 1293 N N . LEU A 1 167 ? -1.432 11.180 -0.282 1.00 77.38 167 LEU A N 1
ATOM 1294 C CA . LEU A 1 167 ? -0.701 12.342 -0.800 1.00 77.38 167 LEU A CA 1
ATOM 1295 C C . LEU A 1 167 ? 0.761 12.348 -0.336 1.00 77.38 167 LEU A C 1
ATOM 1297 O O . LEU A 1 167 ? 1.647 12.637 -1.133 1.00 77.38 167 LEU A O 1
ATOM 1301 N N . LEU A 1 168 ? 1.028 11.986 0.921 1.00 82.50 168 LEU A N 1
ATOM 1302 C CA . LEU A 1 168 ? 2.379 11.913 1.474 1.00 82.50 168 LEU A CA 1
ATOM 1303 C C . LEU A 1 168 ? 3.161 10.716 0.907 1.00 82.50 168 LEU A C 1
ATOM 1305 O O . LEU A 1 168 ? 4.341 10.853 0.606 1.00 82.50 168 LEU A O 1
ATOM 1309 N N . GLY A 1 169 ? 2.511 9.569 0.676 1.00 72.56 169 GLY A N 1
ATOM 1310 C CA . GLY A 1 169 ? 3.123 8.434 -0.025 1.00 72.56 169 GLY A CA 1
ATOM 1311 C C . GLY A 1 169 ? 3.518 8.770 -1.468 1.00 72.56 169 GLY A C 1
ATOM 1312 O O . GLY A 1 169 ? 4.629 8.448 -1.890 1.00 72.56 169 GLY A O 1
ATOM 1313 N N . VAL A 1 170 ? 2.653 9.483 -2.200 1.00 75.38 170 VAL A N 1
ATOM 1314 C CA . VAL A 1 170 ? 2.968 10.020 -3.537 1.00 75.38 170 VAL A CA 1
ATOM 1315 C C . VAL A 1 170 ? 4.085 11.063 -3.459 1.00 75.38 170 VAL A C 1
ATOM 1317 O O . VAL A 1 170 ? 5.004 11.019 -4.271 1.00 75.38 170 VAL A O 1
ATOM 1320 N N . LEU A 1 171 ? 4.072 11.956 -2.464 1.00 83.75 171 LEU A N 1
ATOM 1321 C CA . LEU A 1 171 ? 5.147 12.927 -2.255 1.00 83.75 171 LEU A CA 1
ATOM 1322 C C . LEU A 1 171 ? 6.496 12.233 -2.021 1.00 83.75 171 LEU A C 1
ATOM 1324 O O . LEU A 1 171 ? 7.476 12.610 -2.653 1.00 83.75 171 LEU A O 1
ATOM 1328 N N . TYR A 1 172 ? 6.558 11.197 -1.179 1.00 81.44 172 TYR A N 1
ATOM 1329 C CA . TYR A 1 172 ? 7.787 10.429 -0.957 1.00 81.44 172 TYR A CA 1
ATOM 1330 C C . TYR A 1 172 ? 8.285 9.727 -2.224 1.00 81.44 172 TYR A C 1
ATOM 1332 O O . TYR A 1 172 ? 9.492 9.720 -2.469 1.00 81.44 172 TYR A O 1
ATOM 1340 N N . LEU A 1 173 ? 7.384 9.188 -3.054 1.00 80.00 173 LEU A N 1
ATOM 1341 C CA . LEU A 1 173 ? 7.742 8.651 -4.370 1.00 80.00 173 LEU A CA 1
ATOM 1342 C C . LEU A 1 173 ? 8.340 9.741 -5.272 1.00 80.00 173 LEU A C 1
ATOM 1344 O O . LEU A 1 173 ? 9.425 9.553 -5.817 1.00 80.00 173 LEU A O 1
ATOM 1348 N N . VAL A 1 174 ? 7.656 10.882 -5.411 1.00 75.25 174 VAL A N 1
ATOM 1349 C CA . VAL A 1 174 ? 8.083 11.990 -6.281 1.00 75.25 174 VAL A CA 1
ATOM 1350 C C . VAL A 1 174 ? 9.416 12.572 -5.816 1.00 75.25 174 VAL A C 1
ATOM 1352 O O . VAL A 1 174 ? 10.317 12.739 -6.635 1.00 75.25 174 VAL A O 1
ATOM 1355 N N . VAL A 1 175 ? 9.585 12.823 -4.516 1.00 79.88 175 VAL A N 1
ATOM 1356 C CA . VAL A 1 175 ? 10.845 13.296 -3.923 1.00 79.88 175 VAL A CA 1
ATOM 1357 C C . VAL A 1 175 ? 11.949 12.264 -4.157 1.00 79.88 175 VAL A C 1
ATOM 1359 O O . VAL A 1 175 ? 12.982 12.599 -4.734 1.00 79.88 175 VAL A O 1
ATOM 1362 N N . GLY A 1 176 ? 11.731 10.997 -3.797 1.00 77.88 176 GLY A N 1
ATOM 1363 C CA . GLY A 1 176 ? 12.741 9.953 -3.968 1.00 77.88 176 GLY A CA 1
ATOM 1364 C C . GLY A 1 176 ? 13.183 9.778 -5.425 1.00 77.88 176 GLY A C 1
ATOM 1365 O O . GLY A 1 176 ? 14.381 9.751 -5.692 1.00 77.88 176 GLY A O 1
ATOM 1366 N N . ALA A 1 177 ? 12.244 9.739 -6.375 1.00 74.44 177 ALA A N 1
ATOM 1367 C CA . ALA A 1 177 ? 12.547 9.615 -7.800 1.00 74.44 177 ALA A CA 1
ATOM 1368 C C . ALA A 1 177 ? 13.248 10.866 -8.362 1.00 74.44 177 ALA A C 1
ATOM 1370 O O . ALA A 1 177 ? 14.283 10.756 -9.025 1.00 74.44 177 ALA A O 1
ATOM 1371 N N . THR A 1 178 ? 12.738 12.064 -8.057 1.00 72.88 178 THR A N 1
ATOM 1372 C CA . THR A 1 178 ? 13.291 13.330 -8.567 1.00 72.88 178 THR A CA 1
ATOM 1373 C C . THR A 1 178 ? 14.723 13.528 -8.082 1.00 72.88 178 THR A C 1
ATOM 1375 O O . THR A 1 178 ? 15.634 13.676 -8.896 1.00 72.88 178 THR A O 1
ATOM 1378 N N . PHE A 1 179 ? 14.971 13.437 -6.774 1.00 82.81 179 PHE A N 1
ATOM 1379 C CA . PHE A 1 179 ? 16.316 13.631 -6.235 1.00 82.81 179 PHE A CA 1
ATOM 1380 C C . PHE A 1 179 ? 17.276 12.481 -6.587 1.00 82.81 179 PHE A C 1
ATOM 1382 O O . PHE A 1 179 ? 18.471 12.733 -6.753 1.00 82.81 179 PHE A O 1
ATOM 1389 N N . ALA A 1 180 ? 16.790 11.249 -6.793 1.00 78.25 180 ALA A N 1
ATOM 1390 C CA . ALA A 1 180 ? 17.615 10.172 -7.344 1.00 78.25 180 ALA A CA 1
ATOM 1391 C C . ALA A 1 180 ? 18.073 10.474 -8.782 1.00 78.25 180 ALA A C 1
ATOM 1393 O O . ALA A 1 180 ? 19.252 10.292 -9.087 1.00 78.25 180 ALA A O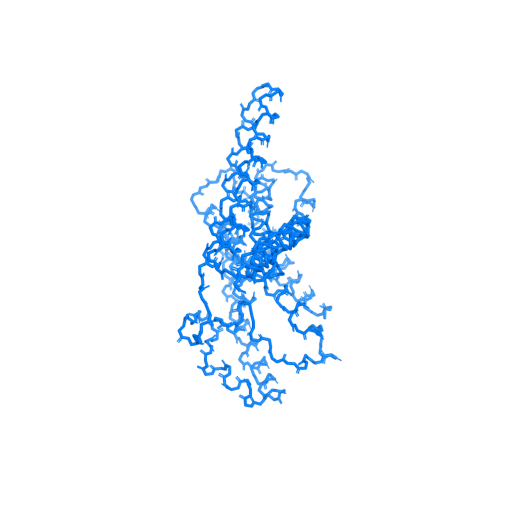 1
ATOM 1394 N N . THR A 1 181 ? 17.192 10.986 -9.651 1.00 77.44 181 THR A N 1
ATOM 1395 C CA . THR A 1 181 ? 17.579 11.357 -11.027 1.00 77.44 181 THR A CA 1
ATOM 1396 C C . THR A 1 181 ? 18.508 12.574 -11.080 1.00 77.44 181 THR A C 1
ATOM 1398 O O . THR A 1 181 ? 19.481 12.553 -11.835 1.00 77.44 181 THR A O 1
ATOM 1401 N N . LEU A 1 182 ? 18.293 13.592 -10.238 1.00 76.75 182 LEU A N 1
ATOM 1402 C CA . LEU A 1 182 ? 19.193 14.749 -10.114 1.00 76.75 182 LEU A CA 1
ATOM 1403 C C . LEU A 1 182 ? 20.587 14.335 -9.616 1.00 76.75 182 LEU A C 1
ATOM 1405 O O . LEU A 1 182 ? 21.602 14.750 -10.182 1.00 76.75 182 LEU A O 1
ATOM 1409 N N . ALA A 1 183 ? 20.654 13.444 -8.620 1.00 82.06 183 ALA A N 1
ATOM 1410 C CA . ALA A 1 183 ? 21.913 12.857 -8.171 1.00 82.06 183 ALA A CA 1
ATOM 1411 C C . ALA A 1 183 ? 22.567 11.998 -9.270 1.00 82.06 183 ALA A C 1
ATOM 1413 O O . ALA A 1 183 ? 23.775 12.079 -9.464 1.00 82.06 183 ALA A O 1
ATOM 1414 N N . GLY A 1 184 ? 21.798 11.215 -10.032 1.00 79.56 184 GLY A N 1
ATOM 1415 C CA . GLY A 1 184 ? 22.324 10.417 -11.146 1.00 79.56 184 GLY A CA 1
ATOM 1416 C C . GLY A 1 184 ? 22.949 11.258 -12.267 1.00 79.56 184 GLY A C 1
ATOM 1417 O O . GLY A 1 184 ? 23.977 10.877 -12.814 1.00 79.56 184 GLY A O 1
ATOM 1418 N N . ARG A 1 185 ? 22.374 12.431 -12.567 1.00 78.56 185 ARG A N 1
ATOM 1419 C CA . ARG A 1 185 ? 22.858 13.372 -13.601 1.00 78.56 185 ARG A CA 1
ATOM 1420 C C . ARG A 1 185 ? 24.017 14.271 -13.153 1.00 78.56 185 ARG A C 1
ATOM 1422 O O . ARG A 1 185 ? 24.565 15.014 -13.961 1.00 78.56 185 ARG A O 1
ATOM 1429 N N . SER A 1 186 ? 24.378 14.248 -11.874 1.00 81.94 186 SER A N 1
ATOM 1430 C CA . SER A 1 186 ? 25.379 15.154 -11.310 1.00 81.94 186 SER A CA 1
ATOM 1431 C C . SER A 1 186 ? 26.804 14.639 -11.501 1.00 81.94 186 SER A C 1
ATOM 1433 O O . SER A 1 186 ? 27.171 13.606 -10.937 1.00 81.94 186 SER A O 1
ATOM 1435 N N . GLY A 1 187 ? 27.629 15.399 -12.229 1.00 73.25 187 GLY A N 1
ATOM 1436 C CA . GLY A 1 187 ? 29.023 15.041 -12.522 1.00 73.25 187 GLY A CA 1
ATOM 1437 C C . GLY A 1 187 ? 29.928 14.958 -11.283 1.00 73.25 187 GLY A C 1
ATOM 1438 O O . GLY A 1 187 ? 30.695 14.003 -11.146 1.00 73.25 187 GLY A O 1
ATOM 1439 N N . SER A 1 188 ? 29.798 15.884 -10.325 1.00 86.56 188 SER A N 1
ATOM 1440 C CA . SER A 1 188 ? 30.642 15.913 -9.118 1.00 86.56 188 SER A CA 1
ATOM 1441 C C . SER A 1 188 ? 30.053 15.126 -7.938 1.00 86.56 188 SER A C 1
ATOM 1443 O O . SER A 1 188 ? 28.842 15.107 -7.705 1.00 86.56 188 SER A O 1
ATOM 1445 N N . GLY A 1 189 ? 30.923 14.489 -7.144 1.00 85.06 189 GLY A N 1
ATOM 1446 C CA . GLY A 1 189 ? 30.517 13.713 -5.964 1.00 85.06 189 GLY A CA 1
ATOM 1447 C C . GLY A 1 189 ? 29.815 14.554 -4.892 1.00 85.06 189 GLY A C 1
ATOM 1448 O O . GLY A 1 189 ? 28.809 14.116 -4.337 1.00 85.06 189 GLY A O 1
ATOM 1449 N N . GLN A 1 190 ? 30.281 15.786 -4.661 1.00 86.56 190 GLN A N 1
ATOM 1450 C CA . GLN A 1 190 ? 29.653 16.726 -3.724 1.00 86.56 190 GLN A CA 1
ATOM 1451 C C . GLN A 1 190 ? 28.211 17.066 -4.131 1.00 86.56 190 GLN A C 1
ATOM 1453 O O . GLN A 1 190 ? 27.317 17.019 -3.291 1.00 86.56 190 GLN A O 1
ATOM 1458 N N . MET A 1 191 ? 27.954 17.310 -5.422 1.00 82.00 191 MET A N 1
ATOM 1459 C CA . MET A 1 191 ? 26.604 17.593 -5.924 1.00 82.00 191 MET A CA 1
ATOM 1460 C C . MET A 1 191 ? 25.667 16.383 -5.742 1.00 82.00 191 MET A C 1
ATOM 1462 O O . MET A 1 191 ? 24.511 16.540 -5.354 1.00 82.00 191 MET A O 1
ATOM 1466 N N . ARG A 1 192 ? 26.174 15.151 -5.917 1.00 85.06 192 ARG A N 1
ATOM 1467 C CA . ARG A 1 192 ? 25.412 13.918 -5.618 1.00 85.06 192 ARG A CA 1
ATOM 1468 C C . ARG A 1 192 ? 25.028 13.800 -4.144 1.00 85.06 192 ARG A C 1
ATOM 1470 O O . ARG A 1 192 ? 23.918 13.362 -3.840 1.00 85.06 192 ARG A O 1
ATOM 1477 N N . VAL A 1 193 ? 25.924 14.184 -3.234 1.00 86.75 193 VAL A N 1
ATOM 1478 C CA . VAL A 1 193 ? 25.639 14.232 -1.792 1.00 86.75 193 VAL A CA 1
ATOM 1479 C C . VAL A 1 193 ? 24.615 15.327 -1.483 1.00 86.75 193 VAL A C 1
ATOM 1481 O O . VAL A 1 193 ? 23.640 15.046 -0.790 1.00 86.75 193 VAL A O 1
ATOM 1484 N N . ALA A 1 194 ? 24.762 16.524 -2.058 1.00 86.38 194 ALA A N 1
ATOM 1485 C CA . ALA A 1 194 ? 23.834 17.639 -1.871 1.00 86.38 194 ALA A CA 1
ATOM 1486 C C . ALA A 1 194 ? 22.390 17.282 -2.271 1.00 86.38 194 ALA A C 1
ATOM 1488 O O . ALA A 1 194 ? 21.472 17.466 -1.472 1.00 86.38 194 ALA A O 1
ATOM 1489 N N . TRP A 1 195 ? 22.176 16.675 -3.447 1.00 85.69 195 TRP A N 1
ATOM 1490 C CA . TRP A 1 195 ? 20.837 16.234 -3.864 1.00 85.69 195 TRP A CA 1
ATOM 1491 C C . TRP A 1 195 ? 20.246 15.156 -2.950 1.00 85.69 195 TRP A C 1
ATOM 1493 O O . TRP A 1 195 ? 19.052 15.187 -2.652 1.00 85.69 195 TRP A O 1
ATOM 1503 N N . ARG A 1 196 ? 21.066 14.221 -2.453 1.00 87.31 196 ARG A N 1
ATOM 1504 C CA . ARG A 1 196 ? 20.608 13.219 -1.477 1.00 87.31 196 ARG A CA 1
ATOM 1505 C C . ARG A 1 196 ? 20.205 13.873 -0.155 1.00 87.31 196 ARG A C 1
ATOM 1507 O O . ARG A 1 196 ? 19.143 13.547 0.366 1.00 87.31 196 ARG A O 1
ATOM 1514 N N . LEU A 1 197 ? 21.001 14.808 0.366 1.00 88.75 197 LEU A N 1
ATOM 1515 C CA . LEU A 1 197 ? 20.679 15.558 1.585 1.00 88.75 197 LEU A CA 1
ATOM 1516 C C . LEU A 1 197 ? 19.393 16.382 1.424 1.00 88.75 197 LEU A C 1
ATOM 1518 O O . LEU A 1 197 ? 18.538 16.347 2.305 1.00 88.75 197 LEU A O 1
ATOM 1522 N N . ALA A 1 198 ? 19.199 17.043 0.281 1.00 84.56 198 ALA A N 1
ATOM 1523 C CA . ALA A 1 198 ? 17.968 17.772 -0.015 1.00 84.56 198 ALA A CA 1
ATOM 1524 C C . ALA A 1 198 ? 16.728 16.852 -0.006 1.00 84.56 198 ALA A C 1
ATOM 1526 O O . ALA A 1 198 ? 15.705 17.210 0.580 1.00 84.56 198 ALA A O 1
ATOM 1527 N N . ALA A 1 199 ? 16.833 15.631 -0.547 1.00 83.19 199 ALA A N 1
ATOM 1528 C CA . ALA A 1 199 ? 15.764 14.630 -0.475 1.00 83.19 199 ALA A CA 1
ATOM 1529 C C . ALA A 1 199 ? 15.395 14.262 0.974 1.00 83.19 199 ALA A C 1
ATOM 1531 O O . ALA A 1 199 ? 14.209 14.163 1.305 1.00 83.19 199 ALA A O 1
ATOM 1532 N N . TRP A 1 200 ? 16.399 14.090 1.845 1.00 87.50 200 TRP A N 1
ATOM 1533 C CA . TRP A 1 200 ? 16.199 13.841 3.277 1.00 87.50 200 TRP A CA 1
ATOM 1534 C C . TRP A 1 200 ? 15.517 15.022 3.972 1.00 87.50 200 TRP A C 1
ATOM 1536 O O . TRP A 1 200 ? 14.549 14.807 4.698 1.00 87.50 200 TRP A O 1
ATOM 1546 N N . VAL A 1 201 ? 15.961 16.258 3.716 1.00 89.25 201 VAL A N 1
ATOM 1547 C CA . VAL A 1 201 ? 15.379 17.477 4.307 1.00 89.25 201 VAL A CA 1
ATOM 1548 C C . VAL A 1 201 ? 13.907 17.637 3.917 1.00 89.25 201 VAL A C 1
ATOM 1550 O O . VAL A 1 201 ? 13.060 17.797 4.795 1.00 89.25 201 VAL A O 1
ATOM 1553 N N . VAL A 1 202 ? 13.574 17.521 2.626 1.00 84.88 202 VAL A N 1
ATOM 1554 C CA . VAL A 1 202 ? 12.183 17.619 2.144 1.00 84.88 202 VAL A CA 1
ATOM 1555 C C . VAL A 1 202 ? 11.316 16.502 2.738 1.00 84.88 202 VAL A C 1
ATOM 1557 O O . VAL A 1 202 ? 10.206 16.759 3.207 1.00 84.88 202 VAL A O 1
ATOM 1560 N N . SER A 1 203 ? 11.833 15.271 2.789 1.00 86.00 203 SER A N 1
ATOM 1561 C CA . SER A 1 203 ? 11.111 14.124 3.357 1.00 86.00 203 SER A CA 1
ATOM 1562 C C . SER A 1 203 ? 10.863 14.271 4.863 1.00 86.00 203 SER A C 1
ATOM 1564 O O . SER A 1 203 ? 9.772 13.952 5.340 1.00 86.00 203 SER A O 1
ATOM 1566 N N . ALA A 1 204 ? 11.845 14.783 5.612 1.00 85.69 204 ALA A N 1
ATOM 1567 C CA . ALA A 1 204 ? 11.740 15.035 7.046 1.00 85.69 204 ALA A CA 1
ATOM 1568 C C . ALA A 1 204 ? 10.762 16.179 7.360 1.00 85.69 204 ALA A C 1
ATOM 1570 O O . ALA A 1 204 ? 9.930 16.042 8.258 1.00 85.69 204 ALA A O 1
ATOM 1571 N N . ALA A 1 205 ? 10.798 17.268 6.585 1.00 87.44 205 ALA A N 1
ATOM 1572 C CA . ALA A 1 205 ? 9.845 18.371 6.708 1.00 87.44 205 ALA A CA 1
ATOM 1573 C C . ALA A 1 205 ? 8.402 17.896 6.463 1.00 87.44 205 ALA A C 1
ATOM 1575 O O . ALA A 1 205 ? 7.509 18.178 7.263 1.00 87.44 205 ALA A O 1
ATOM 1576 N N . ALA A 1 206 ? 8.181 17.100 5.413 1.00 85.81 206 ALA A N 1
ATOM 1577 C CA . ALA A 1 206 ? 6.873 16.527 5.107 1.00 85.81 206 ALA A CA 1
ATOM 1578 C C . ALA A 1 206 ? 6.388 15.536 6.188 1.00 85.81 206 ALA A C 1
ATOM 1580 O O . ALA A 1 206 ? 5.214 15.547 6.563 1.00 85.81 206 ALA A O 1
ATOM 1581 N N . PHE A 1 207 ? 7.295 14.728 6.751 1.00 88.06 207 PHE A N 1
ATOM 1582 C CA . PHE A 1 207 ? 7.003 13.816 7.863 1.00 88.06 207 PHE A CA 1
ATOM 1583 C C . PHE A 1 207 ? 6.565 14.569 9.130 1.00 88.06 207 PHE A C 1
ATOM 1585 O O . PHE A 1 207 ? 5.533 14.252 9.729 1.00 88.06 207 PHE A O 1
ATOM 1592 N N . ALA A 1 208 ? 7.313 15.609 9.511 1.00 87.56 208 ALA A N 1
ATOM 1593 C CA . ALA A 1 208 ? 6.991 16.463 10.650 1.00 87.56 208 ALA A CA 1
ATOM 1594 C C . ALA A 1 208 ? 5.660 17.208 10.445 1.00 87.56 208 ALA A C 1
ATOM 1596 O O . ALA A 1 208 ? 4.831 17.252 11.358 1.00 87.56 208 ALA A O 1
ATOM 1597 N N . ALA A 1 209 ? 5.412 17.722 9.235 1.00 87.31 209 ALA A N 1
ATOM 1598 C CA . ALA A 1 209 ? 4.155 18.371 8.873 1.00 87.31 209 ALA A CA 1
ATOM 1599 C C . ALA A 1 209 ? 2.952 17.416 8.973 1.00 87.31 209 ALA A C 1
ATOM 1601 O O . ALA A 1 209 ? 1.912 17.813 9.498 1.00 87.31 209 ALA A O 1
ATOM 1602 N N . HIS A 1 210 ? 3.088 16.149 8.554 1.00 87.06 210 HIS A N 1
ATOM 1603 C CA . HIS A 1 210 ? 2.031 15.137 8.708 1.00 87.06 210 HIS A CA 1
ATOM 1604 C C . HIS A 1 210 ? 1.719 14.860 10.184 1.00 87.06 210 HIS A C 1
ATOM 1606 O O . HIS A 1 210 ? 0.554 14.889 10.584 1.00 87.06 210 HIS A O 1
ATOM 1612 N N . ILE A 1 211 ? 2.746 14.648 11.016 1.00 86.44 211 ILE A N 1
ATOM 1613 C CA . ILE A 1 211 ? 2.578 14.430 12.465 1.00 86.44 211 ILE A CA 1
ATOM 1614 C C . ILE A 1 211 ? 1.897 15.642 13.117 1.00 86.44 211 ILE A C 1
ATOM 1616 O O . ILE A 1 211 ? 0.936 15.477 13.871 1.00 86.44 211 ILE A O 1
ATOM 1620 N N . GLY A 1 212 ? 2.349 16.858 12.794 1.00 84.19 212 GLY A N 1
ATOM 1621 C CA . GLY A 1 212 ? 1.758 18.104 13.280 1.00 84.19 212 GLY A CA 1
ATOM 1622 C C . GLY A 1 212 ? 0.296 18.264 12.857 1.00 84.19 212 GLY A C 1
ATOM 1623 O O . GLY A 1 212 ? -0.564 18.522 13.699 1.00 84.19 212 GLY A O 1
ATOM 1624 N N . TYR A 1 213 ? -0.017 18.032 11.580 1.00 85.25 213 TYR A N 1
ATOM 1625 C CA . TYR A 1 213 ? -1.379 18.082 11.046 1.00 85.25 213 TYR A CA 1
ATOM 1626 C C . TYR A 1 213 ? -2.318 17.102 11.763 1.00 85.25 213 TYR A C 1
ATOM 1628 O O . TYR A 1 213 ? -3.400 17.481 12.215 1.00 85.25 213 TYR A O 1
ATOM 1636 N N . GLU A 1 214 ? -1.898 15.851 11.942 1.00 82.06 214 GLU A N 1
ATOM 1637 C CA . GLU A 1 214 ? -2.692 14.848 12.650 1.00 82.06 214 GLU A CA 1
ATOM 1638 C C . GLU A 1 214 ? -2.899 15.175 14.132 1.00 82.06 214 GLU A C 1
ATOM 1640 O O . GLU A 1 214 ? -3.994 14.980 14.667 1.00 82.06 214 GLU A O 1
ATOM 1645 N N . HIS A 1 215 ? -1.870 15.696 14.800 1.00 80.75 215 HIS A N 1
ATOM 1646 C CA . HIS A 1 215 ? -1.931 15.981 16.229 1.00 80.75 215 HIS A CA 1
ATOM 1647 C C . HIS A 1 215 ? -2.712 17.266 16.551 1.00 80.75 215 HIS A C 1
ATOM 1649 O O . HIS A 1 215 ? -3.492 17.304 17.506 1.00 80.75 215 HIS A O 1
ATOM 1655 N N . VAL A 1 216 ? -2.544 18.315 15.740 1.00 81.12 216 VAL A N 1
ATOM 1656 C CA . VAL A 1 216 ? -3.166 19.634 15.943 1.00 81.12 216 VAL A CA 1
ATOM 1657 C C . VAL A 1 216 ? -4.558 19.699 15.310 1.00 81.12 216 VAL A C 1
ATOM 1659 O O . VAL A 1 216 ? -5.520 20.096 15.972 1.00 81.12 216 VAL A O 1
ATOM 1662 N N . ARG A 1 217 ? -4.679 19.292 14.038 1.00 81.88 217 ARG A N 1
ATOM 1663 C CA . ARG A 1 217 ? -5.863 19.525 13.189 1.00 81.88 217 ARG A CA 1
ATOM 1664 C C . ARG A 1 217 ? -6.865 18.373 13.233 1.00 81.88 217 ARG A C 1
ATOM 1666 O O . ARG A 1 217 ? -8.064 18.637 13.190 1.00 81.88 217 ARG A O 1
ATOM 1673 N N . LEU A 1 218 ? -6.394 17.126 13.352 1.00 79.31 218 LEU A N 1
ATOM 1674 C CA . LEU A 1 218 ? -7.250 15.935 13.515 1.00 79.31 218 LEU A CA 1
ATOM 1675 C C . LEU A 1 218 ? -7.377 15.468 14.979 1.00 79.31 218 LEU A C 1
ATOM 1677 O O . LEU A 1 218 ? -8.230 14.640 15.290 1.00 79.31 218 LEU A O 1
ATOM 1681 N N . ARG A 1 219 ? -6.544 16.002 15.888 1.00 80.81 219 ARG A N 1
ATOM 1682 C CA . ARG A 1 219 ? -6.495 15.661 17.326 1.00 80.81 219 ARG A CA 1
ATOM 1683 C C . ARG A 1 219 ? -6.379 14.155 17.600 1.00 80.81 219 ARG A C 1
ATOM 1685 O O . ARG A 1 219 ? -6.905 13.646 18.591 1.00 80.81 219 ARG A O 1
ATOM 1692 N N . HIS A 1 220 ? -5.671 13.435 16.733 1.00 79.50 220 HIS A N 1
ATOM 1693 C CA . HIS A 1 220 ? -5.452 12.003 16.885 1.00 79.50 220 HIS A CA 1
ATOM 1694 C C . HIS A 1 220 ? -4.496 11.675 18.046 1.00 79.50 220 HIS A C 1
ATOM 1696 O O . HIS A 1 220 ? -3.554 12.405 18.354 1.00 79.50 220 HIS A O 1
ATOM 1702 N N . SER A 1 221 ? -4.731 10.529 18.694 1.00 80.62 221 SER A N 1
ATOM 1703 C CA . SER A 1 221 ? -3.832 9.983 19.719 1.00 80.62 221 SER A CA 1
ATOM 1704 C C . SER A 1 221 ? -2.450 9.656 19.127 1.00 80.62 221 SER A C 1
ATOM 1706 O O . SER A 1 221 ? -2.430 9.116 18.015 1.00 80.62 221 SER A O 1
ATOM 1708 N N . PRO A 1 222 ? -1.334 9.811 19.871 1.00 81.88 222 PRO A N 1
ATOM 1709 C CA . PRO A 1 222 ? 0.025 9.569 19.367 1.00 81.88 222 PRO A CA 1
ATOM 1710 C C . PRO A 1 222 ? 0.201 8.234 18.632 1.00 81.88 222 PRO A C 1
ATOM 1712 O O . PRO A 1 222 ? 0.763 8.194 17.543 1.00 81.88 222 PRO A O 1
ATOM 1715 N N . ARG A 1 223 ? -0.378 7.147 19.162 1.00 74.00 223 ARG A N 1
ATOM 1716 C CA . ARG A 1 223 ? -0.333 5.814 18.538 1.00 74.00 223 ARG A CA 1
ATOM 1717 C C . ARG A 1 223 ? -1.017 5.745 17.166 1.00 74.00 223 ARG A C 1
ATOM 1719 O O . ARG A 1 223 ? -0.542 5.013 16.309 1.00 74.00 223 ARG A O 1
ATOM 1726 N N . ARG A 1 224 ? -2.113 6.482 16.939 1.00 74.00 224 ARG A N 1
ATOM 1727 C CA . ARG A 1 224 ? -2.796 6.530 15.627 1.00 74.00 224 ARG A CA 1
ATOM 1728 C C . ARG A 1 224 ? -1.977 7.332 14.621 1.00 74.00 224 ARG A C 1
ATOM 1730 O O . ARG A 1 224 ? -1.710 6.826 13.539 1.00 74.00 224 ARG A O 1
ATOM 1737 N N . THR A 1 225 ? -1.500 8.512 15.020 1.00 82.19 225 THR A N 1
ATOM 1738 C CA . THR A 1 225 ? -0.596 9.336 14.204 1.00 82.19 225 THR A CA 1
ATOM 1739 C C . THR A 1 225 ? 0.660 8.561 13.800 1.00 82.19 225 THR A C 1
ATOM 1741 O O . THR A 1 225 ? 1.054 8.610 12.640 1.00 82.19 225 THR A O 1
ATOM 1744 N N . ALA A 1 226 ? 1.229 7.770 14.715 1.00 73.31 226 ALA A N 1
ATOM 1745 C CA . ALA A 1 226 ? 2.363 6.899 14.426 1.00 73.31 226 ALA A CA 1
ATOM 1746 C C . ALA A 1 226 ? 2.053 5.820 13.375 1.00 73.31 226 ALA A C 1
ATOM 1748 O O . ALA A 1 226 ? 2.850 5.624 12.462 1.00 73.31 226 ALA A O 1
ATOM 1749 N N . VAL A 1 227 ? 0.890 5.155 13.453 1.00 71.06 227 VAL A N 1
ATOM 1750 C CA . VAL A 1 227 ? 0.456 4.193 12.419 1.00 71.06 227 VAL A CA 1
ATOM 1751 C C . VAL A 1 227 ? 0.299 4.882 11.063 1.00 71.06 227 VAL A C 1
ATOM 1753 O O . VAL A 1 227 ? 0.799 4.370 10.067 1.00 71.06 227 VAL A O 1
ATOM 1756 N N . HIS A 1 228 ? -0.366 6.036 11.003 1.00 79.75 228 HIS A N 1
ATOM 1757 C CA . HIS A 1 228 ? -0.614 6.723 9.733 1.00 79.75 228 HIS A CA 1
ATOM 1758 C C . HIS A 1 228 ? 0.685 7.241 9.090 1.00 79.75 228 HIS A C 1
ATOM 1760 O O . HIS A 1 228 ? 0.903 7.031 7.898 1.00 79.75 228 HIS A O 1
ATOM 1766 N N . ALA A 1 229 ? 1.583 7.840 9.879 1.00 80.12 229 ALA A N 1
ATOM 1767 C CA . ALA A 1 229 ? 2.891 8.288 9.406 1.00 80.12 229 ALA A CA 1
ATOM 1768 C C . ALA A 1 229 ? 3.747 7.109 8.898 1.00 80.12 229 ALA A C 1
ATOM 1770 O O . ALA A 1 229 ? 4.322 7.183 7.813 1.00 80.12 229 ALA A O 1
ATOM 1771 N N . ALA A 1 230 ? 3.759 5.986 9.627 1.00 70.50 230 ALA A N 1
ATOM 1772 C CA . ALA A 1 230 ? 4.429 4.759 9.199 1.00 70.50 230 ALA A CA 1
ATOM 1773 C C . ALA A 1 230 ? 3.845 4.182 7.901 1.00 70.50 230 ALA A C 1
ATOM 1775 O O . ALA A 1 230 ? 4.601 3.768 7.027 1.00 70.50 230 ALA A O 1
ATOM 1776 N N . MET A 1 231 ? 2.516 4.191 7.738 1.00 71.19 231 MET A N 1
ATOM 1777 C CA . MET A 1 231 ? 1.855 3.756 6.502 1.00 71.19 231 MET A CA 1
ATOM 1778 C C . MET A 1 231 ? 2.248 4.619 5.300 1.00 71.19 231 MET A C 1
ATOM 1780 O O . MET A 1 231 ? 2.498 4.075 4.228 1.00 71.19 231 MET A O 1
ATOM 1784 N N . ALA A 1 232 ? 2.324 5.942 5.463 1.00 77.00 232 ALA A N 1
ATOM 1785 C CA . ALA A 1 232 ? 2.713 6.849 4.386 1.00 77.00 232 ALA A CA 1
ATOM 1786 C C . ALA A 1 232 ? 4.177 6.649 3.955 1.00 77.00 232 ALA A C 1
ATOM 1788 O O . ALA A 1 232 ? 4.466 6.575 2.760 1.00 77.00 232 ALA A O 1
ATOM 1789 N N . VAL A 1 233 ? 5.088 6.495 4.923 1.00 77.38 233 VAL A N 1
ATOM 1790 C CA . VAL A 1 233 ? 6.505 6.195 4.661 1.00 77.38 233 VAL A CA 1
ATOM 1791 C C . VAL A 1 233 ? 6.668 4.817 4.010 1.00 77.38 233 VAL A C 1
ATOM 1793 O O . VAL A 1 233 ? 7.375 4.699 3.010 1.00 77.38 233 VAL A O 1
ATOM 1796 N N . ALA A 1 234 ? 5.974 3.789 4.508 1.00 70.81 234 ALA A N 1
ATOM 1797 C CA . ALA A 1 234 ? 6.001 2.447 3.926 1.00 70.81 234 ALA A CA 1
ATOM 1798 C C . ALA A 1 234 ? 5.446 2.425 2.490 1.00 70.81 234 ALA A C 1
ATOM 1800 O O . ALA A 1 234 ? 6.024 1.769 1.628 1.00 70.81 234 ALA A O 1
ATOM 1801 N N . LEU A 1 235 ? 4.374 3.179 2.211 1.00 72.12 235 LEU A N 1
ATOM 1802 C CA . LEU A 1 235 ? 3.797 3.349 0.873 1.00 72.12 235 LEU A CA 1
ATOM 1803 C C . LEU A 1 235 ? 4.789 4.011 -0.098 1.00 72.12 235 LEU A C 1
ATOM 1805 O O . LEU A 1 235 ? 5.008 3.495 -1.192 1.00 72.12 235 LEU A O 1
ATOM 1809 N N . GLY A 1 236 ? 5.430 5.112 0.310 1.00 72.31 236 GLY A N 1
ATOM 1810 C CA . GLY A 1 236 ? 6.445 5.791 -0.503 1.00 72.31 236 GLY A CA 1
ATOM 1811 C C . GLY A 1 236 ? 7.685 4.928 -0.753 1.00 72.31 236 GLY A C 1
ATOM 1812 O O . GLY A 1 236 ? 8.154 4.811 -1.885 1.00 72.31 236 GLY A O 1
ATOM 1813 N N . ALA A 1 237 ? 8.182 4.254 0.287 1.00 74.06 237 ALA A N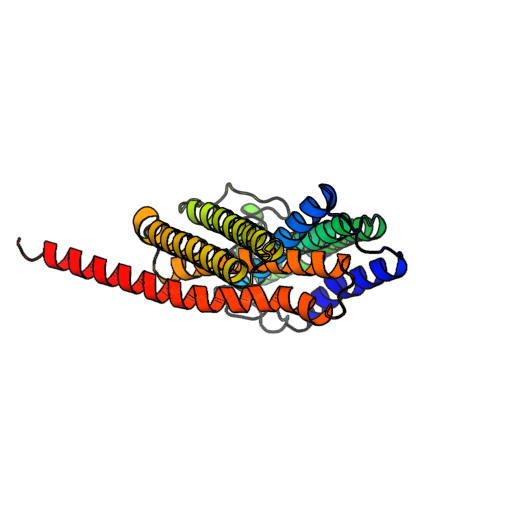 1
ATOM 1814 C CA . ALA A 1 237 ? 9.296 3.314 0.186 1.00 74.06 237 ALA A CA 1
ATOM 1815 C C . ALA A 1 237 ? 8.960 2.112 -0.710 1.00 74.06 237 ALA A C 1
ATOM 1817 O O . ALA A 1 237 ? 9.802 1.695 -1.505 1.00 74.06 237 ALA A O 1
ATOM 1818 N N . PHE A 1 238 ? 7.733 1.589 -0.638 1.00 71.06 238 PHE A N 1
ATOM 1819 C CA . PHE A 1 238 ? 7.271 0.539 -1.541 1.00 71.06 238 PHE A CA 1
ATOM 1820 C C . PHE A 1 238 ? 7.263 1.006 -2.995 1.00 71.06 238 PHE A C 1
ATOM 1822 O O . PHE A 1 238 ? 7.777 0.315 -3.875 1.00 71.06 238 PHE A O 1
ATOM 1829 N N . ALA A 1 239 ? 6.739 2.206 -3.245 1.00 67.19 239 ALA A N 1
ATOM 1830 C CA . ALA A 1 239 ? 6.681 2.760 -4.585 1.00 67.19 239 ALA A CA 1
ATOM 1831 C C . ALA A 1 239 ? 8.079 2.973 -5.194 1.00 67.19 239 ALA A C 1
ATOM 1833 O O . ALA A 1 239 ? 8.314 2.616 -6.350 1.00 67.19 239 ALA A O 1
ATOM 1834 N N . LEU A 1 240 ? 9.037 3.449 -4.392 1.00 72.19 240 LEU A N 1
ATOM 1835 C CA . LEU A 1 240 ? 10.445 3.550 -4.787 1.00 72.19 240 LEU A CA 1
ATOM 1836 C C . LEU A 1 240 ? 11.089 2.177 -5.035 1.00 72.19 240 LEU A C 1
ATOM 1838 O O . LEU A 1 240 ? 11.853 2.031 -5.988 1.00 72.19 240 LEU A O 1
ATOM 1842 N N . ALA A 1 241 ? 10.765 1.160 -4.231 1.00 66.00 241 ALA A N 1
ATOM 1843 C CA . ALA A 1 241 ? 11.267 -0.197 -4.436 1.00 66.00 241 ALA A CA 1
ATOM 1844 C C . ALA A 1 241 ? 10.756 -0.808 -5.754 1.00 66.00 241 ALA A C 1
ATOM 1846 O O . ALA A 1 241 ? 11.536 -1.445 -6.464 1.00 66.00 241 ALA A O 1
ATOM 1847 N N . VAL A 1 242 ? 9.491 -0.583 -6.134 1.00 59.34 242 VAL A N 1
ATOM 1848 C CA . VAL A 1 242 ? 8.982 -1.014 -7.451 1.00 59.34 242 VAL A CA 1
ATOM 1849 C C . VAL A 1 242 ? 9.664 -0.242 -8.580 1.00 59.34 242 VAL A C 1
ATOM 1851 O O . VAL A 1 242 ? 10.138 -0.872 -9.521 1.00 59.34 242 VAL A O 1
ATOM 1854 N N . ALA A 1 243 ? 9.799 1.085 -8.478 1.00 64.19 243 ALA A N 1
ATOM 1855 C CA . ALA A 1 243 ? 10.504 1.880 -9.488 1.00 64.19 243 ALA A CA 1
ATOM 1856 C C . ALA A 1 243 ? 11.957 1.398 -9.699 1.00 64.19 243 ALA A C 1
ATOM 1858 O O . ALA A 1 243 ? 12.408 1.253 -10.836 1.00 64.19 243 ALA A O 1
ATOM 1859 N N . ALA A 1 244 ? 12.663 1.058 -8.614 1.00 67.31 244 ALA A N 1
ATOM 1860 C CA . ALA A 1 244 ? 14.002 0.472 -8.669 1.00 67.31 244 ALA A CA 1
ATOM 1861 C C . ALA A 1 244 ? 14.020 -0.938 -9.292 1.00 67.31 244 ALA A C 1
ATOM 1863 O O . ALA A 1 244 ? 14.934 -1.253 -10.053 1.00 67.31 244 ALA A O 1
ATOM 1864 N N . ASN A 1 245 ? 13.013 -1.778 -9.020 1.00 63.72 245 ASN A N 1
ATOM 1865 C CA . ASN A 1 245 ? 12.877 -3.089 -9.668 1.00 63.72 245 ASN A CA 1
ATOM 1866 C C . ASN A 1 245 ? 12.695 -2.950 -11.178 1.00 63.72 245 ASN A C 1
ATOM 1868 O O . ASN A 1 245 ? 13.368 -3.646 -11.933 1.00 63.72 245 ASN A O 1
ATOM 1872 N N . VAL A 1 246 ? 11.811 -2.054 -11.609 1.00 62.91 246 VAL A N 1
ATOM 1873 C CA . VAL A 1 246 ? 11.494 -1.820 -13.023 1.00 62.91 246 VAL A CA 1
ATOM 1874 C C . VAL A 1 246 ? 12.736 -1.326 -13.763 1.00 62.91 246 VAL A C 1
ATOM 1876 O O . VAL A 1 246 ? 13.131 -1.918 -14.765 1.00 62.91 246 VAL A O 1
ATOM 1879 N N . HIS A 1 247 ? 13.420 -0.318 -13.212 1.00 65.19 247 HIS A N 1
ATOM 1880 C CA . HIS A 1 247 ? 14.671 0.185 -13.777 1.00 65.19 247 HIS A CA 1
ATOM 1881 C C . HIS A 1 247 ? 15.772 -0.889 -13.815 1.00 65.19 247 HIS A C 1
ATOM 1883 O O . HIS A 1 247 ? 16.455 -1.031 -14.823 1.00 65.19 247 HIS A O 1
ATOM 1889 N N . GLY A 1 248 ? 15.916 -1.695 -12.758 1.00 66.19 248 GLY A N 1
ATOM 1890 C CA . GLY A 1 248 ? 16.905 -2.775 -12.713 1.00 66.19 248 GLY A CA 1
ATOM 1891 C C . GLY A 1 248 ? 16.626 -3.930 -13.682 1.00 66.19 248 GLY A C 1
ATOM 1892 O O . GLY A 1 248 ? 17.573 -4.566 -14.141 1.00 66.19 248 GLY A O 1
ATOM 1893 N N . HIS A 1 249 ? 15.361 -4.185 -14.031 1.00 62.69 249 HIS A N 1
ATOM 1894 C CA . HIS A 1 249 ? 15.002 -5.134 -15.089 1.00 62.69 249 HIS A CA 1
ATOM 1895 C C . HIS A 1 249 ? 15.303 -4.558 -16.481 1.00 62.69 249 HIS A C 1
ATOM 1897 O O . HIS A 1 249 ? 15.930 -5.247 -17.281 1.00 62.69 249 HIS A O 1
ATOM 1903 N N . ALA A 1 250 ? 14.941 -3.296 -16.747 1.00 60.78 250 ALA A N 1
ATOM 1904 C CA . ALA A 1 250 ? 15.264 -2.609 -18.004 1.00 60.78 250 ALA A CA 1
ATOM 1905 C C . ALA A 1 250 ? 16.783 -2.471 -18.241 1.00 60.78 250 ALA A C 1
ATOM 1907 O O . ALA A 1 250 ? 17.252 -2.592 -19.366 1.00 60.78 250 ALA A O 1
ATOM 1908 N N . ALA A 1 251 ? 17.565 -2.279 -17.174 1.00 65.94 251 ALA A N 1
ATOM 1909 C CA . ALA A 1 251 ? 19.026 -2.184 -17.216 1.00 65.94 251 ALA A CA 1
ATOM 1910 C C . ALA A 1 251 ? 19.757 -3.545 -17.138 1.00 65.94 251 ALA A C 1
ATOM 1912 O O . ALA A 1 251 ? 20.957 -3.568 -16.868 1.00 65.94 251 ALA A O 1
ATOM 1913 N N . ALA A 1 252 ? 19.051 -4.675 -17.301 1.00 66.81 252 ALA A N 1
ATOM 1914 C CA . ALA A 1 252 ? 19.604 -6.037 -17.234 1.00 66.81 252 ALA A CA 1
ATOM 1915 C C . ALA A 1 252 ? 20.486 -6.317 -15.990 1.00 66.81 252 ALA A C 1
ATOM 1917 O O . ALA A 1 252 ? 21.485 -7.034 -16.053 1.00 66.81 252 ALA A O 1
ATOM 1918 N N . SER A 1 253 ? 20.128 -5.752 -14.831 1.00 67.56 253 SER A N 1
ATOM 1919 C CA . SER A 1 253 ? 20.951 -5.814 -13.618 1.00 67.56 253 SER A CA 1
ATOM 1920 C C . SER A 1 253 ? 21.146 -7.246 -13.108 1.00 67.56 253 SER A C 1
ATOM 1922 O O . SER A 1 253 ? 20.176 -7.956 -12.844 1.00 67.56 253 SER A O 1
ATOM 1924 N N . HIS A 1 254 ? 22.395 -7.635 -12.828 1.00 65.75 254 HIS A N 1
ATOM 1925 C CA . HIS A 1 254 ? 22.717 -8.924 -12.199 1.00 65.75 254 HIS A CA 1
ATOM 1926 C C . HIS A 1 254 ? 22.082 -9.128 -10.804 1.00 65.75 254 HIS A C 1
ATOM 1928 O O . HIS A 1 254 ? 21.970 -10.266 -10.348 1.00 65.75 254 HIS A O 1
ATOM 1934 N N . ASN A 1 255 ? 21.626 -8.070 -10.114 1.00 73.75 255 ASN A N 1
ATOM 1935 C CA . ASN A 1 255 ? 21.087 -8.157 -8.748 1.00 73.75 255 ASN A CA 1
ATOM 1936 C C . ASN A 1 255 ? 19.542 -8.217 -8.674 1.00 73.75 255 ASN A C 1
ATOM 1938 O O . ASN A 1 255 ? 18.918 -7.615 -7.796 1.00 73.75 255 ASN A O 1
ATOM 1942 N N . GLN A 1 256 ? 18.895 -8.970 -9.571 1.00 67.44 256 GLN A N 1
ATOM 1943 C CA . GLN A 1 256 ? 17.429 -9.120 -9.561 1.00 67.44 256 GLN A CA 1
ATOM 1944 C C . GLN A 1 256 ? 16.887 -9.696 -8.239 1.00 67.44 256 GLN A C 1
ATOM 1946 O O . GLN A 1 256 ? 15.785 -9.346 -7.819 1.00 67.44 256 GLN A O 1
ATOM 1951 N N . ARG A 1 257 ? 17.658 -10.551 -7.546 1.00 67.44 257 ARG A N 1
ATOM 1952 C CA . ARG A 1 257 ? 17.263 -11.114 -6.240 1.00 67.44 257 ARG A CA 1
ATOM 1953 C C . ARG A 1 257 ? 17.186 -10.036 -5.154 1.00 67.44 257 ARG A C 1
ATOM 1955 O O . ARG A 1 257 ? 16.200 -9.997 -4.425 1.00 67.44 257 ARG A O 1
ATOM 1962 N N . GLY A 1 258 ? 18.182 -9.149 -5.065 1.00 69.12 258 GLY A N 1
ATOM 1963 C CA . GLY A 1 258 ? 18.184 -8.047 -4.098 1.00 69.12 258 GLY A CA 1
ATOM 1964 C C . GLY A 1 258 ? 17.064 -7.038 -4.354 1.00 69.12 258 GLY A C 1
ATOM 1965 O O . GLY A 1 258 ? 16.396 -6.609 -3.416 1.00 69.12 258 GLY A O 1
ATOM 1966 N N . LEU A 1 259 ? 16.797 -6.726 -5.626 1.00 64.75 259 LEU A N 1
ATOM 1967 C CA . LEU A 1 259 ? 15.677 -5.868 -6.018 1.00 64.75 259 LEU A CA 1
ATOM 1968 C C . LEU A 1 259 ? 14.327 -6.488 -5.620 1.00 64.75 259 LEU A C 1
ATOM 1970 O O . LEU A 1 259 ? 13.530 -5.827 -4.953 1.00 64.75 259 LEU A O 1
ATOM 1974 N N . ALA A 1 260 ? 14.094 -7.769 -5.921 1.00 60.34 260 ALA A N 1
ATOM 1975 C CA . ALA A 1 260 ? 12.856 -8.449 -5.536 1.00 60.34 260 ALA A CA 1
ATOM 1976 C C . ALA A 1 260 ? 12.653 -8.484 -4.007 1.00 60.34 260 ALA A C 1
ATOM 1978 O O . ALA A 1 260 ? 11.539 -8.276 -3.528 1.00 60.34 260 ALA A O 1
ATOM 1979 N N . LEU A 1 261 ? 13.724 -8.676 -3.226 1.00 64.62 261 LEU A N 1
ATOM 1980 C CA . LEU A 1 261 ? 13.671 -8.597 -1.760 1.00 64.62 261 LEU A CA 1
ATOM 1981 C C . LEU A 1 261 ? 13.327 -7.185 -1.261 1.00 64.62 261 LEU A C 1
ATOM 1983 O O . LEU A 1 261 ? 12.580 -7.051 -0.289 1.00 64.62 261 LEU A O 1
ATOM 1987 N N . ALA A 1 262 ? 13.802 -6.130 -1.933 1.00 66.81 262 ALA A N 1
ATOM 1988 C CA . ALA A 1 262 ? 13.506 -4.745 -1.564 1.00 66.81 262 ALA A CA 1
ATOM 1989 C C . ALA A 1 262 ? 12.001 -4.417 -1.609 1.00 66.81 262 ALA A C 1
ATOM 1991 O O . ALA A 1 262 ? 11.544 -3.599 -0.815 1.00 66.81 262 ALA A O 1
ATOM 1992 N N . LEU A 1 263 ? 11.207 -5.096 -2.447 1.00 58.69 263 LEU A N 1
ATOM 1993 C CA . LEU A 1 263 ? 9.744 -4.935 -2.487 1.00 58.69 263 LEU A CA 1
ATOM 1994 C C . LEU A 1 263 ? 9.067 -5.231 -1.139 1.00 58.69 263 LEU A C 1
ATOM 1996 O O . LEU A 1 263 ? 8.056 -4.618 -0.814 1.00 58.69 263 LEU A O 1
ATOM 2000 N N . VAL A 1 264 ? 9.621 -6.152 -0.346 1.00 52.25 264 VAL A N 1
ATOM 2001 C CA . VAL A 1 264 ? 9.064 -6.549 0.959 1.00 52.25 264 VAL A CA 1
ATOM 2002 C C . VAL A 1 264 ? 9.875 -5.954 2.109 1.00 52.25 264 VAL A C 1
ATOM 2004 O O . VAL A 1 264 ? 9.307 -5.479 3.092 1.00 52.25 264 VAL A O 1
ATOM 2007 N N . ALA A 1 265 ? 11.203 -5.938 1.981 1.00 64.94 265 ALA A N 1
ATOM 2008 C CA . ALA A 1 265 ? 12.096 -5.435 3.016 1.00 64.94 265 ALA A CA 1
ATOM 2009 C C . ALA A 1 265 ? 12.018 -3.909 3.165 1.00 64.94 265 ALA A C 1
ATOM 2011 O O . ALA A 1 265 ? 11.937 -3.415 4.286 1.00 64.94 265 ALA A O 1
ATOM 2012 N N . TRP A 1 266 ? 12.008 -3.144 2.068 1.00 69.25 266 TRP A N 1
ATOM 2013 C CA . TRP A 1 266 ? 12.116 -1.680 2.126 1.00 69.25 266 TRP A CA 1
ATOM 2014 C C . TRP A 1 266 ? 10.920 -0.984 2.805 1.00 69.25 266 TRP A C 1
ATOM 2016 O O . TRP A 1 266 ? 11.160 -0.101 3.630 1.00 69.25 266 TRP A O 1
ATOM 2026 N N . PRO A 1 267 ? 9.651 -1.390 2.577 1.00 65.56 267 PRO A N 1
ATOM 2027 C CA . PRO A 1 267 ? 8.501 -0.836 3.303 1.00 65.56 267 PRO A CA 1
ATOM 2028 C C . PRO A 1 267 ? 8.514 -1.164 4.799 1.00 65.56 267 PRO A C 1
ATOM 2030 O O . PRO A 1 267 ? 8.089 -0.348 5.614 1.00 65.56 267 PRO A O 1
ATOM 2033 N N . ALA A 1 268 ? 8.998 -2.354 5.172 1.00 60.00 268 ALA A N 1
ATOM 2034 C CA . ALA A 1 268 ? 9.099 -2.768 6.568 1.00 60.00 268 ALA A CA 1
ATOM 2035 C C . ALA A 1 268 ? 10.230 -2.015 7.291 1.00 60.00 268 ALA A C 1
ATOM 2037 O O . ALA A 1 268 ? 10.017 -1.468 8.374 1.00 60.00 268 ALA A O 1
ATOM 2038 N N . LEU A 1 269 ? 11.405 -1.936 6.657 1.00 70.50 269 LEU A N 1
ATOM 2039 C CA . LEU A 1 269 ? 12.594 -1.246 7.164 1.00 70.50 269 LEU A CA 1
ATOM 2040 C C . LEU A 1 269 ? 12.413 0.273 7.272 1.00 70.50 269 LEU A C 1
ATOM 2042 O O . LEU A 1 269 ? 13.044 0.879 8.129 1.00 70.50 269 LEU A O 1
ATOM 2046 N N . SER A 1 270 ? 11.561 0.895 6.451 1.00 74.50 270 SER A N 1
ATOM 2047 C CA . SER A 1 270 ? 11.242 2.324 6.566 1.00 74.50 270 SER A CA 1
ATOM 2048 C C . SER A 1 270 ? 10.052 2.595 7.498 1.00 74.50 270 SER A C 1
ATOM 2050 O O . SER A 1 270 ? 10.093 3.525 8.306 1.00 74.50 270 SER A O 1
ATOM 2052 N N . GLY A 1 271 ? 9.008 1.761 7.439 1.00 64.19 271 GLY A N 1
ATOM 2053 C CA . GLY A 1 271 ? 7.786 1.920 8.226 1.00 64.19 271 GLY A CA 1
ATOM 2054 C C . GLY A 1 271 ? 7.984 1.702 9.728 1.00 64.19 271 GLY A C 1
ATOM 2055 O O . GLY A 1 271 ? 7.396 2.428 10.529 1.00 64.19 271 GLY A O 1
ATOM 2056 N N . LEU A 1 272 ? 8.829 0.745 10.136 1.00 66.69 272 LEU A N 1
ATOM 2057 C CA . LEU A 1 272 ? 9.081 0.457 11.555 1.00 66.69 272 LEU A CA 1
ATOM 2058 C C . LEU A 1 272 ? 9.799 1.614 12.286 1.00 66.69 272 LEU A C 1
ATOM 2060 O O . LEU A 1 272 ? 9.261 2.076 13.296 1.00 66.69 272 LEU A O 1
ATOM 2064 N N . PRO A 1 273 ? 10.933 2.163 11.799 1.00 76.94 273 PRO A N 1
ATOM 2065 C CA . PRO A 1 273 ? 11.539 3.354 12.395 1.00 76.94 273 PRO A CA 1
ATOM 2066 C C . PRO A 1 273 ? 10.610 4.570 12.353 1.00 76.94 273 PRO A C 1
ATOM 2068 O O . PRO A 1 273 ? 10.495 5.280 13.351 1.00 76.94 273 PRO A O 1
ATOM 2071 N N . ALA A 1 274 ? 9.885 4.778 11.246 1.00 75.75 274 ALA A N 1
ATOM 2072 C CA . ALA A 1 274 ? 8.909 5.861 11.135 1.00 75.75 274 ALA A CA 1
ATOM 2073 C C . ALA A 1 274 ? 7.815 5.766 12.214 1.00 75.75 274 ALA A C 1
ATOM 2075 O O . ALA A 1 274 ? 7.473 6.778 12.826 1.00 75.75 274 ALA A O 1
ATOM 2076 N N . PHE A 1 275 ? 7.316 4.562 12.518 1.00 74.31 275 PHE A N 1
ATOM 2077 C CA . PHE A 1 275 ? 6.377 4.351 13.622 1.00 74.31 275 PHE A CA 1
ATOM 2078 C C . PHE A 1 275 ? 6.973 4.775 14.972 1.00 74.31 275 PHE A C 1
ATOM 2080 O O . PHE A 1 275 ? 6.328 5.511 15.719 1.00 74.31 275 PHE A O 1
ATOM 2087 N N . VAL A 1 276 ? 8.202 4.347 15.284 1.00 74.25 276 VAL A N 1
ATOM 2088 C CA . VAL A 1 276 ? 8.865 4.658 16.564 1.00 74.25 276 VAL A CA 1
ATOM 2089 C C . VAL A 1 276 ? 9.094 6.165 16.717 1.00 74.25 276 VAL A C 1
ATOM 2091 O O . VAL A 1 276 ? 8.713 6.742 17.737 1.00 74.25 276 VAL A O 1
ATOM 2094 N N . VAL A 1 277 ? 9.639 6.824 15.688 1.00 86.19 277 VAL A N 1
ATOM 2095 C CA . VAL A 1 277 ? 9.898 8.274 15.700 1.00 86.19 277 VAL A CA 1
ATOM 2096 C C . VAL A 1 277 ? 8.593 9.066 15.814 1.00 86.19 277 VAL A C 1
ATOM 2098 O O . VAL A 1 277 ? 8.491 9.967 16.647 1.00 86.19 277 VAL A O 1
ATOM 2101 N N . ALA A 1 278 ? 7.560 8.710 15.044 1.00 84.44 278 ALA A N 1
ATOM 2102 C CA . ALA A 1 278 ? 6.264 9.384 15.107 1.00 84.44 278 ALA A CA 1
ATOM 2103 C C . ALA A 1 278 ? 5.540 9.160 16.448 1.00 84.44 278 ALA A C 1
ATOM 2105 O O . ALA A 1 278 ? 4.857 10.065 16.935 1.00 84.44 278 ALA A O 1
ATOM 2106 N N . LEU A 1 279 ? 5.709 7.991 17.079 1.00 81.62 279 LEU A N 1
ATOM 2107 C CA . LEU A 1 279 ? 5.167 7.710 18.408 1.00 81.62 279 LEU A CA 1
ATOM 2108 C C . LEU A 1 279 ? 5.856 8.557 19.484 1.00 81.62 279 LEU A C 1
ATOM 2110 O O . LEU A 1 279 ? 5.165 9.127 20.331 1.00 81.62 279 LEU A O 1
ATOM 2114 N N . ALA A 1 280 ? 7.185 8.678 19.435 1.00 85.44 280 ALA A N 1
ATOM 2115 C CA . ALA A 1 280 ? 7.954 9.523 20.346 1.00 85.44 280 ALA A CA 1
ATOM 2116 C C . ALA A 1 280 ? 7.577 11.006 20.182 1.00 85.44 280 ALA A C 1
ATOM 2118 O O . ALA A 1 280 ? 7.165 11.648 21.151 1.00 85.44 280 ALA A O 1
ATOM 2119 N N . ALA A 1 281 ? 7.603 11.524 18.948 1.00 87.50 281 ALA A N 1
ATOM 2120 C CA . ALA A 1 281 ? 7.244 12.907 18.634 1.00 87.50 281 ALA A CA 1
ATOM 2121 C C . ALA A 1 281 ? 5.795 13.242 19.035 1.00 87.50 281 ALA A C 1
ATOM 2123 O O . ALA A 1 281 ? 5.547 14.223 19.738 1.00 87.50 281 ALA A O 1
ATOM 2124 N N . GLY A 1 282 ? 4.831 12.390 18.665 1.00 83.12 282 GLY A N 1
ATOM 2125 C CA . GLY A 1 282 ? 3.425 12.567 19.033 1.00 83.12 282 GLY A CA 1
ATOM 2126 C C . GLY A 1 282 ? 3.187 12.514 20.546 1.00 83.12 282 GLY A C 1
ATOM 2127 O O . GLY A 1 282 ? 2.335 13.240 21.062 1.00 83.12 282 GLY A O 1
ATOM 2128 N N . SER A 1 283 ? 3.946 11.692 21.276 1.00 85.88 283 SER A N 1
ATOM 2129 C CA . SER A 1 283 ? 3.860 11.609 22.741 1.00 85.88 283 SER A CA 1
ATOM 2130 C C . SER A 1 283 ? 4.459 12.845 23.418 1.00 85.88 283 SER A C 1
ATOM 2132 O O . SER A 1 283 ? 3.856 13.368 24.354 1.00 85.88 283 SER A O 1
ATOM 2134 N N . GLY A 1 284 ? 5.577 13.369 22.905 1.00 86.31 284 GLY A N 1
ATOM 2135 C CA . GLY A 1 284 ? 6.159 14.639 23.350 1.00 86.31 284 GLY A CA 1
ATOM 2136 C C . GLY A 1 284 ? 5.193 15.814 23.177 1.00 86.31 284 GLY A C 1
ATOM 2137 O O . GLY A 1 284 ? 4.919 16.534 24.138 1.00 86.31 284 GLY A O 1
ATOM 2138 N N . LEU A 1 285 ? 4.582 15.948 21.995 1.00 85.50 285 LEU A N 1
ATOM 2139 C CA . LEU A 1 285 ? 3.554 16.964 21.723 1.00 85.50 285 LEU A CA 1
ATOM 2140 C C . LEU A 1 285 ? 2.351 16.845 22.680 1.00 85.50 285 LEU A C 1
ATOM 2142 O O . LEU A 1 285 ? 1.887 17.849 23.229 1.00 85.50 285 LEU A O 1
ATOM 2146 N N . ALA A 1 286 ? 1.891 15.619 22.957 1.00 83.50 286 ALA A N 1
ATOM 2147 C CA . ALA A 1 286 ? 0.803 15.376 23.904 1.00 83.50 286 ALA A CA 1
ATOM 2148 C C . ALA A 1 286 ? 1.165 15.778 25.349 1.00 83.50 286 ALA A C 1
ATOM 2150 O O . ALA A 1 286 ? 0.313 16.298 26.074 1.00 83.50 286 ALA A O 1
ATOM 2151 N N . LEU A 1 287 ? 2.414 15.552 25.774 1.00 85.19 287 LEU A N 1
ATOM 2152 C CA . LEU A 1 287 ? 2.919 15.941 27.095 1.00 85.19 287 LEU A CA 1
ATOM 2153 C C . LEU A 1 287 ? 3.038 17.462 27.237 1.00 85.19 287 LEU A C 1
ATOM 2155 O O . LEU A 1 287 ? 2.566 18.009 28.235 1.00 85.19 287 LEU A O 1
ATOM 2159 N N . ILE A 1 288 ? 3.597 18.147 26.234 1.00 84.44 288 ILE A N 1
ATOM 2160 C CA . ILE A 1 288 ? 3.695 19.616 26.197 1.00 84.44 288 ILE A CA 1
ATOM 2161 C C . ILE A 1 288 ? 2.297 20.228 26.322 1.00 84.44 288 ILE A C 1
ATOM 2163 O O . ILE A 1 288 ? 2.051 21.040 27.214 1.00 84.44 288 ILE A O 1
ATOM 2167 N N . ARG A 1 289 ? 1.344 19.762 25.505 1.00 80.94 289 ARG A N 1
ATOM 2168 C CA . ARG A 1 289 ? -0.043 20.241 25.539 1.00 80.94 289 ARG A CA 1
ATOM 2169 C C . ARG A 1 289 ? -0.694 20.062 26.915 1.00 80.94 289 ARG A C 1
ATOM 2171 O O . ARG A 1 289 ? -1.358 20.982 27.381 1.00 80.94 289 ARG A O 1
ATOM 2178 N N . ARG A 1 290 ? -0.478 18.919 27.583 1.00 81.75 290 ARG A N 1
ATOM 2179 C CA . ARG A 1 290 ? -0.984 18.662 28.947 1.00 81.75 290 ARG A CA 1
ATOM 2180 C C . ARG A 1 290 ? -0.386 19.605 29.995 1.00 81.75 290 ARG A C 1
ATOM 2182 O O . ARG A 1 290 ? -1.104 19.999 30.912 1.00 81.75 290 ARG A O 1
ATOM 2189 N N . ARG A 1 291 ? 0.901 19.960 29.878 1.00 84.00 291 ARG A N 1
ATOM 2190 C CA . ARG A 1 291 ? 1.558 20.931 30.773 1.00 84.00 291 ARG A CA 1
ATOM 2191 C C . ARG A 1 291 ? 0.960 22.328 30.601 1.00 84.00 291 ARG A C 1
ATOM 2193 O O . ARG A 1 291 ? 0.541 22.913 31.593 1.00 84.00 291 ARG A O 1
ATOM 2200 N N . VAL A 1 292 ? 0.817 22.798 29.358 1.00 82.06 292 VAL A N 1
ATOM 2201 C CA . VAL A 1 292 ? 0.202 24.105 29.046 1.00 82.06 292 VAL A CA 1
ATOM 2202 C C . VAL A 1 292 ? -1.224 24.200 29.603 1.00 82.06 292 VAL A C 1
ATOM 2204 O O . VAL A 1 292 ? -1.548 25.166 30.286 1.00 82.06 292 VAL A O 1
ATOM 2207 N N . THR A 1 293 ? -2.060 23.172 29.410 1.00 77.75 293 THR A N 1
ATOM 2208 C CA . THR A 1 293 ? -3.436 23.180 29.946 1.00 77.75 293 THR A CA 1
ATOM 2209 C C . THR A 1 293 ? -3.515 23.127 31.472 1.00 77.75 293 THR A C 1
ATOM 2211 O O . THR A 1 293 ? -4.506 23.583 32.024 1.00 77.75 293 THR A O 1
ATOM 2214 N N . ARG A 1 294 ? -2.509 22.568 32.163 1.00 75.00 294 ARG A N 1
ATOM 2215 C CA . ARG A 1 294 ? -2.466 22.565 33.636 1.00 75.00 294 ARG A CA 1
ATOM 2216 C C . ARG A 1 294 ? -1.996 23.905 34.200 1.00 75.00 294 ARG A C 1
ATOM 2218 O O . ARG A 1 294 ? -2.562 24.349 35.186 1.00 75.00 294 ARG A O 1
ATOM 2225 N N . GLY A 1 295 ? -1.020 24.555 33.562 1.00 67.69 295 GLY A N 1
ATOM 2226 C CA . GLY A 1 295 ? -0.571 25.894 33.965 1.00 67.69 295 GLY A CA 1
ATOM 2227 C C . GLY A 1 295 ? -1.670 26.953 33.831 1.00 67.69 295 GLY A C 1
ATOM 2228 O O . GLY A 1 295 ? -1.819 27.792 34.707 1.00 67.69 295 GLY A O 1
ATOM 2229 N N . ALA A 1 296 ? -2.500 26.861 32.788 1.00 60.75 296 ALA A N 1
ATOM 2230 C CA . ALA A 1 296 ? -3.606 27.795 32.560 1.00 60.75 296 ALA A CA 1
ATOM 2231 C C . ALA A 1 296 ? -4.807 27.631 33.521 1.00 60.75 296 ALA A C 1
ATOM 2233 O O . ALA A 1 296 ? -5.666 28.503 33.555 1.00 60.75 296 ALA A O 1
ATOM 2234 N N . GLY A 1 297 ? -4.892 26.524 34.270 1.00 57.25 297 GLY A N 1
ATOM 2235 C CA . GLY A 1 297 ? -6.002 26.223 35.189 1.00 57.25 297 GLY A CA 1
ATOM 2236 C C . GLY A 1 297 ? -5.663 26.371 36.676 1.00 57.25 297 GLY A C 1
ATOM 2237 O O . GLY A 1 297 ? -6.426 25.895 37.505 1.00 57.25 297 GLY A O 1
ATOM 2238 N N . GLY A 1 298 ? -4.505 26.952 37.013 1.00 51.53 298 GLY A N 1
ATOM 2239 C CA . GLY A 1 298 ? -4.043 27.166 38.395 1.00 51.53 298 GLY A CA 1
ATOM 2240 C C . GLY A 1 298 ? -4.127 28.621 38.875 1.00 51.53 298 GLY A C 1
ATOM 2241 O O . GLY A 1 298 ? -3.462 28.975 39.846 1.00 51.53 298 GLY A O 1
ATOM 2242 N N . HIS A 1 299 ? -4.873 29.471 38.165 1.00 52.38 299 HIS A N 1
ATOM 2243 C CA . HIS A 1 299 ? -5.014 30.913 38.425 1.00 52.38 299 HIS A CA 1
ATOM 2244 C C . HIS A 1 299 ? -6.489 31.362 38.462 1.00 52.38 299 HIS A C 1
ATOM 2246 O O . HIS A 1 299 ? -6.805 32.496 38.109 1.00 52.38 299 HIS A O 1
ATOM 2252 N N . SER A 1 300 ? -7.384 30.452 38.858 1.00 44.03 300 SER A N 1
ATOM 2253 C CA . SER A 1 300 ? -8.819 30.680 39.080 1.00 44.03 300 SER A CA 1
ATOM 2254 C C . SER A 1 300 ? -9.205 30.225 40.479 1.00 44.03 300 SER A C 1
ATOM 2256 O O . SER A 1 300 ? -8.918 29.034 40.747 1.00 44.03 300 SER A O 1
#

Foldseek 3Di:
DVVVCVCCCVLLPVVLVVLLVVVPFAFDLDDDPLLVVLLVLLLQLVLLLVQVVCLCVVPQVFDPDPVTDRPDDSCDGQCVFAPPSNLSSSLSNQSSVCSRRVNPVSPVSSVVSVVVVVCCCVVPVLVVCCVVPPVVSVVSPVNHHHPGTDPDPDDDDDPVLVVLLVVLLVVLQCLVVVLVVQLVPDPDPVSNVVSVVVSVVVNVVSLVVQLCCCCPVVVDQLQVSLQSSLSSQLSNQLSVLSVVLSVCSSVVHPPNVVSVVSNPCRSVVRSVVSSVVSSVVRVVVVVVVVVVVVVVPPPD

Radius of gyration: 21.77 Å; chains: 1; bounding box: 56×55×64 Å

Secondary structure (DSSP, 8-state):
-HHHHHHHHIIIIIHHHHHHHHTTPPPPSS--HHHHHHHHHHHHHHHHHHHHHHHHHHHHSS-SSTTS--SS----GGGGTBS-HHHHHHHHHHHHHHHHTT-HHHHHHHHHHHHHHHHHIIIIIHHHHHHHHTHHHHHHHHHSBSSS----S---S-THHHHHHHHHHHHHHHHHHHHHHHHHT-SSHHHHHHHHHHHHHHHHHHHHHHHHHHHHTS---HHHHHHHHHHHHHHHHHHHHHHHHHHHHHTT-TTHHHHHHHHHHHHHHHHHHHHHHHHHHHHHHHHHHHHHHHHTTS--

Sequence (300 aa):
MTYAMLFVGLLLVFFPRRILQSSGMVPPTTLGLLEVVGVLLGTAGAALALWCILTFVLVGKGTPAPFDPPRRLVVAGPYRYVRNPMYIGAGLGLAGAAMVYGSLPLLGYVGLFLLAAHAFVVLYEEPTLTRLFGEQYRAYQASVRRWLPRFSVMDRPDQRWLRAVLLLGVLYLVVGATFATLAGRSGSGQMRVAWRLAAWVVSAAAFAAHIGYEHVRLRHSPRRTAVHAAMAVALGAFALAVAANVHGHAAASHNQRGLALALVAWPALSGLPAFVVALAAGSGLALIRRRVTRGAGGHS

pLDDT: mean 71.88, std 13.25, range [25.14, 90.88]